Protein AF-A0A0F0LPX8-F1 (afdb_monomer_lite)

InterPro domains:
  IPR010406 Protein of unknown function DUF1003 [PF06210] (63-151)
  IPR010406 Protein of unknown function DUF1003 [PTHR41386] (38-148)

pLDDT: mean 70.06, std 14.74, range [37.66, 92.06]

Secondary structure (DSSP, 8-state):
-----------------HHHHHHHHHHS------PPPSS-HHHHHHTT--HHHHHHHHHHHHHTSHHHHHHHHHHHHHHHHHHHHSSS-SSPSS-HHHHHHHHHHHHHHHHHHHHHHHHHHHHHHHHHHHHHHHHHHHHHHHHHHHHHHHHHHHHHHHHHHHHHHHGGGTSTTT--TTHHHHHHHHHHHHHHHHHHHHHHHHHHHHHHHHHHHHHHHHTTS-------

Structure (mmCIF, N/CA/C/O backbone):
data_AF-A0A0F0LPX8-F1
#
_entry.id   AF-A0A0F0LPX8-F1
#
loop_
_atom_site.group_PDB
_atom_site.id
_atom_site.type_symbol
_atom_site.label_atom_id
_atom_site.label_alt_id
_atom_site.label_comp_id
_atom_site.label_asym_id
_atom_site.label_entity_id
_atom_site.label_seq_id
_atom_site.pdbx_PDB_ins_code
_atom_site.Cartn_x
_atom_site.Cartn_y
_atom_site.Cartn_z
_atom_site.occupancy
_atom_site.B_iso_or_equiv
_atom_site.auth_seq_id
_atom_site.auth_comp_id
_atom_site.auth_asym_id
_atom_site.auth_atom_id
_atom_site.pdbx_PDB_model_num
ATOM 1 N N . MET A 1 1 ? -66.470 -2.053 63.323 1.00 37.69 1 MET A N 1
ATOM 2 C CA . MET A 1 1 ? -66.023 -3.458 63.337 1.00 37.69 1 MET A CA 1
ATOM 3 C C . MET A 1 1 ? -65.683 -3.831 61.903 1.00 37.69 1 MET A C 1
ATOM 5 O O . MET A 1 1 ? -66.600 -3.880 61.105 1.00 37.69 1 MET A O 1
ATOM 9 N N . ALA A 1 2 ? -64.380 -3.988 61.631 1.00 42.25 2 ALA A N 1
ATOM 10 C CA . ALA A 1 2 ? -63.730 -4.553 60.437 1.00 42.25 2 ALA A CA 1
ATOM 11 C C . ALA A 1 2 ? -63.982 -3.897 59.048 1.00 42.25 2 ALA A C 1
ATOM 13 O O . ALA A 1 2 ? -65.032 -3.309 58.821 1.00 42.25 2 ALA A O 1
ATOM 14 N N . PRO A 1 3 ? -62.976 -3.912 58.150 1.00 44.69 3 PRO A N 1
ATOM 15 C CA . PRO A 1 3 ? -62.673 -2.809 57.239 1.00 44.69 3 PRO A CA 1
ATOM 16 C C . PRO A 1 3 ? -63.031 -3.077 55.770 1.00 44.69 3 PRO A C 1
ATOM 18 O O . PRO A 1 3 ? -63.238 -4.210 55.347 1.00 44.69 3 PRO A O 1
ATOM 21 N N . GLY A 1 4 ? -63.083 -1.988 54.997 1.00 43.34 4 GLY A N 1
ATOM 22 C CA . GLY A 1 4 ? -63.436 -1.966 53.582 1.00 43.34 4 GLY A CA 1
ATOM 23 C C . GLY A 1 4 ? -62.576 -2.881 52.714 1.00 43.34 4 GLY A C 1
ATOM 24 O O . GLY A 1 4 ? -61.347 -2.792 52.702 1.00 43.34 4 GLY A O 1
ATOM 25 N N . VAL A 1 5 ? -63.259 -3.722 51.942 1.00 46.06 5 VAL A N 1
ATOM 26 C CA . VAL A 1 5 ? -62.682 -4.489 50.843 1.00 46.06 5 VAL A CA 1
ATOM 27 C C . VAL A 1 5 ? -62.337 -3.494 49.739 1.00 46.06 5 VAL A C 1
ATOM 29 O O . VAL A 1 5 ? -63.195 -3.061 48.976 1.00 46.06 5 VAL A O 1
ATOM 32 N N . ARG A 1 6 ? -61.074 -3.064 49.701 1.00 44.62 6 ARG A N 1
ATOM 33 C CA . ARG A 1 6 ? -60.504 -2.402 48.529 1.00 44.62 6 ARG A CA 1
ATOM 34 C C . ARG A 1 6 ? -60.411 -3.460 47.438 1.00 44.62 6 ARG A C 1
ATOM 36 O O . ARG A 1 6 ? -59.591 -4.369 47.544 1.00 44.62 6 ARG A O 1
ATOM 43 N N . GLU A 1 7 ? -61.254 -3.349 46.420 1.00 47.22 7 GLU A N 1
ATOM 44 C CA . GLU A 1 7 ? -61.033 -4.021 45.145 1.00 47.22 7 GLU A CA 1
ATOM 45 C C . GLU A 1 7 ? -59.622 -3.660 44.664 1.00 47.22 7 GLU A C 1
ATOM 47 O O . GLU A 1 7 ? -59.343 -2.530 44.257 1.00 47.22 7 GLU A O 1
ATOM 52 N N . LEU A 1 8 ? -58.702 -4.621 44.753 1.00 42.31 8 LEU A N 1
ATOM 53 C CA . LEU A 1 8 ? -57.448 -4.601 44.015 1.00 42.31 8 LEU A CA 1
ATOM 54 C C . LEU A 1 8 ? -57.811 -4.784 42.543 1.00 42.31 8 LEU A C 1
ATOM 56 O O . LEU A 1 8 ? -57.754 -5.883 41.995 1.00 42.31 8 LEU A O 1
ATOM 60 N N . SER A 1 9 ? -58.238 -3.684 41.923 1.00 37.66 9 SER A N 1
ATOM 61 C CA . SER A 1 9 ? -58.228 -3.538 40.476 1.00 37.66 9 SER A CA 1
ATOM 62 C C . SER A 1 9 ? -56.787 -3.760 40.024 1.00 37.66 9 SER A C 1
ATOM 64 O O . SER A 1 9 ? -55.924 -2.900 40.176 1.00 37.66 9 SER A O 1
ATOM 66 N N . MET A 1 10 ? -56.485 -4.969 39.555 1.00 40.25 10 MET A N 1
ATOM 67 C CA . MET A 1 10 ? -55.252 -5.194 38.819 1.00 40.25 10 MET A CA 1
ATOM 68 C C . MET A 1 10 ? -55.368 -4.372 37.532 1.00 40.25 10 MET A C 1
ATOM 70 O O . MET A 1 10 ? -56.291 -4.622 36.749 1.00 40.25 10 MET A O 1
ATOM 74 N N . PRO A 1 11 ? -54.491 -3.384 37.291 1.00 44.53 11 PRO A N 1
ATOM 75 C CA . PRO A 1 11 ? -54.452 -2.736 35.997 1.00 44.53 11 PRO A CA 1
ATOM 76 C C . PRO A 1 11 ? -53.978 -3.781 34.990 1.00 44.53 11 PRO A C 1
ATOM 78 O O . PRO A 1 11 ? -52.833 -4.232 35.024 1.00 44.53 11 PRO A O 1
ATOM 81 N N . ARG A 1 12 ? -54.906 -4.208 34.128 1.00 47.72 12 ARG A N 1
ATOM 82 C CA . ARG A 1 12 ? -54.608 -5.029 32.960 1.00 47.72 12 ARG A CA 1
ATOM 83 C C . ARG A 1 12 ? -53.471 -4.389 32.181 1.00 47.72 12 ARG A C 1
ATOM 85 O O . ARG A 1 12 ? -53.542 -3.202 31.869 1.00 47.72 12 ARG A O 1
ATOM 92 N N . GLU A 1 13 ? -52.463 -5.212 31.909 1.00 49.91 13 GLU A N 1
ATOM 93 C CA . GLU A 1 13 ? -51.590 -5.176 30.740 1.00 49.91 13 GLU A CA 1
ATOM 94 C C . GLU A 1 13 ? -51.765 -3.921 29.886 1.00 49.91 13 GLU A C 1
ATOM 96 O O . GLU A 1 13 ? -52.549 -3.888 28.935 1.00 49.91 13 GLU A O 1
ATOM 101 N N . LYS A 1 14 ? -50.998 -2.877 30.197 1.00 48.09 14 LYS A N 1
ATOM 102 C CA . LYS A 1 14 ? -50.719 -1.869 29.186 1.00 48.09 14 LYS A CA 1
ATOM 103 C C . LYS A 1 14 ? -49.696 -2.500 28.247 1.00 48.09 14 LYS A C 1
ATOM 105 O O . LYS A 1 14 ? -48.496 -2.294 28.403 1.00 48.09 14 LYS A O 1
ATOM 110 N N . ALA A 1 15 ? -50.176 -3.338 27.325 1.00 46.84 15 ALA A N 1
ATOM 111 C CA . ALA A 1 15 ? -49.420 -3.653 26.124 1.00 46.84 15 ALA A CA 1
ATOM 112 C C . ALA A 1 15 ? -48.942 -2.308 25.568 1.00 46.84 15 ALA A C 1
ATOM 114 O O . ALA A 1 15 ? -49.755 -1.395 25.395 1.00 46.84 15 ALA A O 1
ATOM 115 N N . MET A 1 16 ? -47.624 -2.158 25.438 1.00 53.12 16 MET A N 1
ATOM 116 C CA . MET A 1 16 ? -46.982 -0.928 24.987 1.00 53.12 16 MET A CA 1
ATOM 117 C C . MET A 1 16 ? -47.730 -0.431 23.746 1.00 53.12 16 MET A C 1
ATOM 119 O O . MET A 1 16 ? -47.826 -1.155 22.753 1.00 53.12 16 MET A O 1
ATOM 123 N N . SER A 1 17 ? -48.362 0.743 23.852 1.00 64.38 17 SER A N 1
ATOM 124 C CA . SER A 1 17 ? -49.219 1.271 22.791 1.00 64.38 17 SER A CA 1
ATOM 125 C C . SER A 1 17 ? -48.401 1.390 21.507 1.00 64.38 17 SER A C 1
ATOM 127 O O . SER A 1 17 ? -47.211 1.685 21.568 1.00 64.38 17 SER A O 1
ATOM 129 N N . ILE A 1 18 ? -49.008 1.214 20.332 1.00 57.00 18 ILE A N 1
ATOM 130 C CA . ILE A 1 18 ? -48.316 1.441 19.047 1.00 57.00 18 ILE A CA 1
ATOM 131 C C . ILE A 1 18 ? -47.732 2.869 18.993 1.00 57.00 18 ILE A C 1
ATOM 133 O O . ILE A 1 18 ? -46.668 3.083 18.419 1.00 57.00 18 ILE A O 1
ATOM 137 N N . GLU A 1 19 ? -48.373 3.821 19.674 1.00 66.00 19 GLU A N 1
ATOM 138 C CA . GLU A 1 19 ? -47.888 5.189 19.893 1.00 66.00 19 GLU A CA 1
ATOM 139 C C . GLU A 1 19 ? -46.612 5.235 20.758 1.00 66.00 19 GLU A C 1
ATOM 141 O O . GLU A 1 19 ? -45.669 5.961 20.445 1.00 66.00 19 GLU A O 1
ATOM 146 N N . ASP A 1 20 ? -46.561 4.423 21.821 1.00 62.69 20 ASP A N 1
ATOM 147 C CA . ASP A 1 20 ? -45.398 4.282 22.705 1.00 62.69 20 ASP A CA 1
ATOM 148 C C . ASP A 1 20 ? -44.246 3.595 21.955 1.00 62.69 20 ASP A C 1
ATOM 150 O O . ASP A 1 20 ? -43.096 4.001 22.084 1.00 62.69 20 ASP A O 1
ATOM 154 N N . LEU A 1 21 ? -44.550 2.608 21.105 1.00 60.84 21 LEU A N 1
ATOM 155 C CA . LEU A 1 21 ? -43.572 1.930 20.256 1.00 60.84 21 LEU A CA 1
ATOM 156 C C . LEU A 1 21 ? -43.015 2.871 19.180 1.00 60.84 21 LEU A C 1
ATOM 158 O O . LEU A 1 21 ? -41.810 2.910 18.964 1.00 60.84 21 LEU A O 1
ATOM 162 N N . ASN A 1 22 ? -43.864 3.675 18.536 1.00 61.53 22 ASN A N 1
ATOM 163 C CA . ASN A 1 22 ? -43.436 4.668 17.548 1.00 61.53 22 ASN A CA 1
ATOM 164 C C . ASN A 1 22 ? -42.590 5.780 18.198 1.00 61.53 22 ASN A C 1
ATOM 166 O O . ASN A 1 22 ? -41.613 6.252 17.613 1.00 61.53 22 ASN A O 1
ATOM 170 N N . THR A 1 23 ? -42.918 6.136 19.443 1.00 70.88 23 THR A N 1
ATOM 171 C CA . THR A 1 23 ? -42.151 7.067 20.285 1.00 70.88 23 THR A CA 1
ATOM 172 C C . THR A 1 23 ? -40.809 6.464 20.713 1.00 70.88 23 THR A C 1
ATOM 174 O O . THR A 1 23 ? -39.784 7.140 20.698 1.00 70.88 23 THR A O 1
ATOM 177 N N . PHE A 1 24 ? -40.777 5.172 21.035 1.00 61.41 24 PHE A N 1
ATOM 178 C CA . PHE A 1 24 ? -39.557 4.451 21.384 1.00 61.41 24 PHE A CA 1
ATOM 179 C C . PHE A 1 24 ? -38.633 4.267 20.172 1.00 61.41 24 PHE A C 1
ATOM 181 O O . PHE A 1 24 ? -37.436 4.518 20.265 1.00 61.41 24 PHE A O 1
ATOM 188 N N . LEU A 1 25 ? -39.184 3.923 19.004 1.00 62.72 25 LEU A N 1
ATOM 189 C CA . LEU A 1 25 ? -38.436 3.795 17.748 1.00 62.72 25 LEU A CA 1
ATOM 190 C C . LEU A 1 25 ? -37.841 5.132 17.283 1.00 62.72 25 LEU A C 1
ATOM 192 O O . LEU A 1 25 ? -36.762 5.147 16.696 1.00 62.72 25 LEU A O 1
ATOM 196 N N . THR A 1 26 ? -38.501 6.257 17.576 1.00 65.00 26 THR A N 1
ATOM 197 C CA . THR A 1 26 ? -37.951 7.601 17.319 1.00 65.00 26 THR A CA 1
ATOM 198 C C . THR A 1 26 ? -36.948 8.064 18.377 1.00 65.00 26 THR A C 1
ATOM 200 O O . THR A 1 26 ? -36.121 8.926 18.077 1.00 65.00 26 THR A O 1
ATOM 203 N N . GLN A 1 27 ? -36.980 7.479 19.578 1.00 60.16 27 GLN A N 1
ATOM 204 C CA . GLN A 1 27 ? -35.998 7.699 20.646 1.00 60.16 27 GLN A CA 1
ATOM 205 C C . GLN A 1 27 ? -34.814 6.734 20.618 1.00 60.16 27 GLN A C 1
ATOM 207 O O . GLN A 1 27 ? -33.869 6.938 21.385 1.00 60.16 27 GLN A O 1
ATOM 212 N N . LEU A 1 28 ? -34.818 5.715 19.749 1.00 61.06 28 LEU A N 1
ATOM 213 C CA . LEU A 1 28 ? -33.634 4.888 19.566 1.00 61.06 28 LEU A CA 1
ATOM 214 C C . LEU A 1 28 ? -32.456 5.813 19.233 1.00 61.06 28 LEU A C 1
ATOM 216 O O . LEU A 1 28 ? -32.576 6.643 18.322 1.00 61.06 28 LEU A O 1
ATOM 220 N N . PRO A 1 29 ? -31.326 5.708 19.958 1.00 57.03 29 PRO A N 1
ATOM 221 C CA . PRO A 1 29 ? -30.124 6.429 19.590 1.00 57.03 29 PRO A CA 1
ATOM 222 C C . PRO A 1 29 ? -29.827 6.027 18.153 1.00 57.03 29 PRO A C 1
ATOM 224 O O . PRO A 1 29 ? -29.568 4.854 17.881 1.00 57.03 29 PRO A O 1
ATOM 227 N N . LYS A 1 30 ? -29.978 6.983 17.224 1.00 57.78 30 LYS A N 1
ATOM 228 C CA . LYS A 1 30 ? -29.665 6.773 15.812 1.00 57.78 30 LYS A CA 1
ATOM 229 C C . LYS A 1 30 ? -28.284 6.155 15.812 1.00 57.78 30 LYS A C 1
ATOM 231 O O . LYS A 1 30 ? -27.354 6.799 16.303 1.00 57.78 30 LYS A O 1
ATOM 236 N N . GLY A 1 31 ? -28.203 4.893 15.375 1.00 54.00 31 GLY A N 1
ATOM 237 C CA . GLY A 1 31 ? -26.951 4.154 15.355 1.00 54.00 31 GLY A CA 1
ATOM 238 C C . GLY A 1 31 ? -25.890 5.087 14.810 1.00 54.00 31 GLY A C 1
ATOM 239 O O . GLY A 1 31 ? -26.164 5.811 13.848 1.00 54.00 31 GLY A O 1
ATOM 240 N N . SER A 1 32 ? -24.759 5.151 15.503 1.00 54.12 32 SER A N 1
ATOM 241 C CA . SER A 1 32 ? -23.592 5.974 15.208 1.00 54.12 32 SER A CA 1
ATOM 242 C C . SER A 1 32 ? -22.997 5.560 13.863 1.00 54.12 32 SER A C 1
ATOM 244 O O . SER A 1 32 ? -21.873 5.078 13.769 1.00 54.12 32 SER A O 1
ATOM 246 N 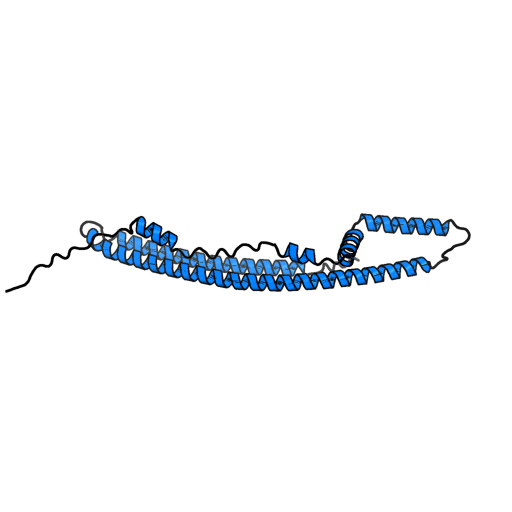N . ALA A 1 33 ? -23.770 5.750 12.796 1.00 55.88 33 ALA A N 1
ATOM 247 C CA . ALA A 1 33 ? -23.344 5.722 11.425 1.00 55.88 33 ALA A CA 1
ATOM 248 C C . ALA A 1 33 ? -22.420 6.922 11.291 1.00 55.88 33 ALA A C 1
ATOM 250 O O . ALA A 1 33 ? -22.836 8.023 10.924 1.00 55.88 33 ALA A O 1
ATOM 251 N N . ARG A 1 34 ? -21.161 6.717 11.695 1.00 60.66 34 ARG A N 1
ATOM 252 C CA . ARG A 1 34 ? -20.058 7.581 11.309 1.00 60.66 34 ARG A CA 1
ATOM 253 C C . ARG A 1 34 ? -20.255 7.818 9.810 1.00 60.66 34 ARG A C 1
ATOM 255 O O . ARG A 1 34 ? -20.367 6.829 9.079 1.00 60.66 34 ARG A O 1
ATOM 262 N N . PRO A 1 35 ? -20.397 9.076 9.359 1.00 58.22 35 PRO A N 1
ATOM 263 C CA . PRO A 1 35 ? -20.496 9.347 7.937 1.00 58.22 35 PRO A CA 1
ATOM 264 C C . PRO A 1 35 ? -19.304 8.666 7.267 1.00 58.22 35 PRO A C 1
ATOM 266 O O . PRO A 1 35 ? -18.167 8.831 7.715 1.00 58.22 35 PRO A O 1
ATOM 269 N N . LEU A 1 36 ? -19.583 7.822 6.271 1.00 59.78 36 LEU A N 1
ATOM 270 C CA . LEU A 1 36 ? -18.531 7.150 5.519 1.00 59.78 36 LEU A CA 1
ATOM 271 C C . LEU A 1 36 ? -17.618 8.249 4.956 1.00 59.78 36 LEU A C 1
ATOM 273 O O . LEU A 1 36 ? -18.142 9.222 4.407 1.00 59.78 36 LEU A O 1
ATOM 277 N N . PRO A 1 37 ? -16.292 8.158 5.148 1.00 59.50 37 PRO A N 1
ATOM 278 C CA . PRO A 1 37 ? -15.380 9.203 4.710 1.00 59.50 37 PRO A CA 1
ATOM 279 C C . PRO A 1 37 ? -15.584 9.470 3.214 1.00 59.50 37 PRO A C 1
ATOM 281 O O . PRO A 1 37 ? -15.529 8.551 2.401 1.00 59.50 37 PRO A O 1
ATOM 284 N N . GLU A 1 38 ? -15.842 10.735 2.870 1.00 60.00 38 GLU A N 1
ATOM 285 C CA . GLU A 1 38 ? -16.186 11.191 1.511 1.00 60.00 38 GLU A CA 1
ATOM 286 C C . GLU A 1 38 ? -15.057 10.930 0.495 1.00 60.00 38 GLU A C 1
ATOM 288 O O . GLU A 1 38 ? -15.299 10.857 -0.704 1.00 60.00 38 GLU A O 1
ATOM 293 N N . SER A 1 39 ? -13.823 10.732 0.976 1.00 59.12 39 SER A N 1
ATOM 294 C CA . SER A 1 39 ? -12.683 10.313 0.162 1.00 59.12 39 SER A CA 1
ATOM 295 C C . SER A 1 39 ? -11.972 9.127 0.807 1.00 59.12 39 SER A C 1
ATOM 297 O O . SER A 1 39 ? -11.573 9.163 1.973 1.00 59.12 39 SER A O 1
ATOM 299 N N . THR A 1 40 ? -11.772 8.061 0.032 1.00 63.81 40 THR A N 1
ATOM 300 C CA . THR A 1 40 ? -10.804 7.020 0.393 1.00 63.81 40 THR A CA 1
ATOM 301 C C . THR A 1 40 ? -9.413 7.643 0.462 1.00 63.81 40 THR A C 1
ATOM 303 O O . THR A 1 40 ? -9.027 8.389 -0.437 1.00 63.81 40 THR A O 1
ATOM 306 N N . TRP A 1 41 ? -8.625 7.295 1.480 1.00 61.12 41 TRP A N 1
ATOM 307 C CA . TRP A 1 41 ? -7.235 7.746 1.665 1.00 61.12 41 TRP A CA 1
ATOM 308 C C . TRP A 1 41 ? -6.369 7.621 0.391 1.00 61.12 41 TRP A C 1
ATOM 310 O O . TRP A 1 41 ? -5.456 8.417 0.164 1.00 61.12 41 TRP A O 1
ATOM 320 N N . HIS A 1 42 ? -6.706 6.675 -0.494 1.00 55.84 42 HIS A N 1
ATOM 321 C CA . HIS A 1 42 ? -6.131 6.510 -1.829 1.00 55.84 42 HIS A CA 1
ATOM 322 C C . HIS A 1 42 ? -6.150 7.782 -2.695 1.00 55.84 42 HIS A C 1
ATOM 324 O O . HIS A 1 42 ? -5.258 7.963 -3.525 1.00 55.84 42 HIS A O 1
ATOM 330 N N . GLU A 1 43 ? -7.145 8.656 -2.538 1.00 58.62 43 GLU A N 1
ATOM 331 C CA . GLU A 1 43 ? -7.252 9.911 -3.289 1.00 58.62 43 GLU A CA 1
ATOM 332 C C . GLU A 1 43 ? -6.339 10.998 -2.715 1.00 58.62 43 GLU A C 1
ATOM 334 O O . GLU A 1 43 ? -5.675 11.711 -3.469 1.00 58.62 43 GLU A O 1
ATOM 339 N N . GLN A 1 44 ? -6.204 11.053 -1.388 1.00 59.44 44 GLN A N 1
ATOM 340 C CA . GLN A 1 44 ? -5.346 12.022 -0.702 1.00 59.44 44 GLN A CA 1
ATOM 341 C C . GLN A 1 44 ? -3.856 11.748 -0.965 1.00 59.44 44 GLN A C 1
ATOM 343 O O . GLN A 1 44 ? -3.083 12.680 -1.193 1.00 59.44 44 GLN A O 1
ATOM 348 N N . VAL A 1 45 ? -3.457 10.472 -1.048 1.00 58.94 45 VAL A N 1
ATOM 349 C CA . VAL A 1 45 ? -2.079 10.067 -1.400 1.00 58.94 45 VAL A CA 1
ATOM 350 C C . VAL A 1 45 ? -1.768 10.314 -2.884 1.00 58.94 45 VAL A C 1
ATOM 352 O O . VAL A 1 45 ? -0.628 10.621 -3.240 1.00 58.94 45 VAL A O 1
ATOM 355 N N . LYS A 1 46 ? -2.769 10.236 -3.774 1.00 56.31 46 LYS A N 1
ATOM 356 C CA . LYS A 1 46 ? -2.598 10.533 -5.210 1.00 56.31 46 LYS A CA 1
ATOM 357 C C . LYS A 1 46 ? -2.460 12.031 -5.509 1.00 56.31 46 LYS A C 1
ATOM 359 O O . LYS A 1 46 ? -1.859 12.386 -6.523 1.00 56.31 46 LYS A O 1
ATOM 364 N N . GLY A 1 47 ? -2.982 12.900 -4.643 1.00 54.66 47 GLY A N 1
ATOM 365 C CA . GLY A 1 47 ? -2.926 14.357 -4.809 1.00 54.66 47 GLY A CA 1
ATOM 366 C C . GLY A 1 47 ? -1.534 14.974 -4.622 1.00 54.66 47 GLY A C 1
ATOM 367 O O . GLY A 1 47 ? -1.288 16.063 -5.130 1.00 54.66 47 GLY A O 1
ATOM 368 N N . GLN A 1 48 ? -0.609 14.276 -3.954 1.00 54.22 48 GLN A N 1
ATOM 369 C CA . GLN A 1 48 ? 0.741 14.779 -3.658 1.00 54.22 48 GLN A CA 1
ATOM 370 C C . GLN A 1 48 ? 1.831 14.285 -4.622 1.00 54.22 48 GLN A C 1
ATOM 372 O O . GLN A 1 48 ? 3.011 14.411 -4.311 1.00 54.22 48 GLN A O 1
ATOM 377 N N . LEU A 1 49 ? 1.489 13.719 -5.788 1.00 54.44 49 LEU A N 1
ATOM 378 C CA . LEU A 1 49 ? 2.529 13.300 -6.732 1.00 54.44 49 LEU A CA 1
ATOM 379 C C . LEU A 1 49 ? 3.184 14.518 -7.387 1.00 54.44 49 LEU A C 1
ATOM 381 O O . LEU A 1 49 ? 2.617 15.153 -8.281 1.00 54.44 49 LEU A O 1
ATOM 385 N N . THR A 1 50 ? 4.427 14.787 -7.004 1.00 63.91 50 THR A N 1
ATOM 386 C CA . THR A 1 50 ? 5.297 15.696 -7.744 1.00 63.91 50 THR A CA 1
ATOM 387 C C . THR A 1 50 ? 5.530 15.153 -9.162 1.00 63.91 50 THR A C 1
ATOM 389 O O . THR A 1 50 ? 5.512 13.942 -9.416 1.00 63.91 50 THR A O 1
ATOM 392 N N . LEU A 1 51 ? 5.760 16.042 -10.136 1.00 57.84 51 LEU A N 1
ATOM 393 C CA . LEU A 1 51 ? 6.019 15.641 -11.529 1.00 57.84 51 LEU A CA 1
ATOM 394 C C . LEU A 1 51 ? 7.221 14.679 -11.645 1.00 57.84 51 LEU A C 1
ATOM 396 O O . LEU A 1 51 ? 7.240 13.820 -12.530 1.00 57.84 51 LEU A O 1
ATOM 400 N N . GLY A 1 52 ? 8.184 14.778 -10.721 1.00 62.38 52 GLY A N 1
ATOM 401 C CA . GLY A 1 52 ? 9.322 13.864 -10.607 1.00 62.38 52 GLY A CA 1
ATOM 402 C C . GLY A 1 52 ? 8.917 12.446 -10.199 1.00 62.38 52 GLY A C 1
ATOM 403 O O . GLY A 1 52 ? 9.332 11.486 -10.844 1.00 62.38 52 GLY A O 1
ATOM 404 N N . GLU A 1 53 ? 8.036 12.296 -9.210 1.00 63.94 53 GLU A N 1
ATOM 405 C CA . GLU A 1 53 ? 7.558 10.987 -8.737 1.00 63.94 53 GLU A CA 1
ATOM 406 C C . GLU A 1 53 ? 6.714 10.264 -9.789 1.00 63.94 53 GLU A C 1
ATOM 408 O O . GLU A 1 53 ? 6.888 9.067 -10.008 1.00 63.94 53 GLU A O 1
ATOM 413 N N . ARG A 1 54 ? 5.875 10.997 -10.535 1.00 68.56 54 ARG A N 1
ATOM 414 C CA . ARG A 1 54 ? 5.147 10.435 -11.691 1.00 68.56 54 ARG A CA 1
ATOM 415 C C . ARG A 1 54 ? 6.083 9.918 -12.782 1.00 68.56 54 ARG A C 1
ATOM 417 O O . ARG A 1 54 ? 5.745 8.966 -13.483 1.00 68.56 54 ARG A O 1
ATOM 424 N N . SER A 1 55 ? 7.227 10.570 -12.962 1.00 64.62 55 SER A N 1
ATOM 425 C CA . SER A 1 55 ? 8.231 10.184 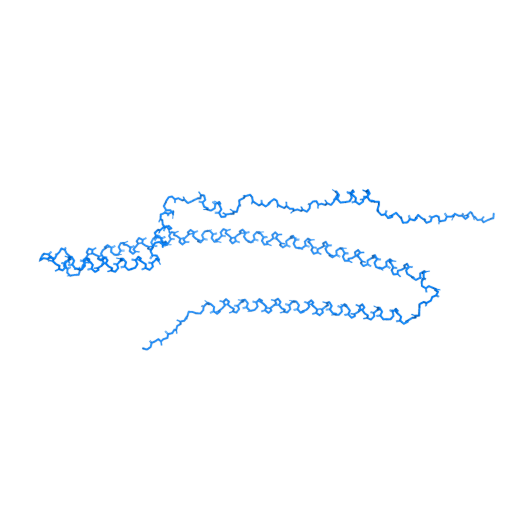-13.957 1.00 64.62 55 SER A CA 1
ATOM 426 C C . SER A 1 55 ? 9.013 8.955 -13.493 1.00 64.62 55 SER A C 1
ATOM 428 O O . SER A 1 55 ? 9.179 8.012 -14.264 1.00 64.62 55 SER A O 1
ATOM 430 N N . ALA A 1 56 ? 9.404 8.927 -12.217 1.00 66.88 56 ALA A N 1
ATOM 431 C CA . ALA A 1 56 ? 10.058 7.792 -11.576 1.00 66.88 56 ALA A CA 1
ATOM 432 C C . ALA A 1 56 ? 9.179 6.531 -11.585 1.00 66.88 56 ALA A C 1
ATOM 434 O O . ALA A 1 56 ? 9.668 5.464 -11.942 1.00 66.88 56 ALA A O 1
ATOM 435 N N . ASP A 1 57 ? 7.878 6.648 -11.291 1.00 66.12 57 ASP A N 1
ATOM 436 C CA . ASP A 1 57 ? 6.947 5.510 -11.319 1.00 66.12 57 ASP A CA 1
ATOM 437 C C . ASP A 1 57 ? 6.777 4.932 -12.737 1.00 66.12 57 ASP A C 1
ATOM 439 O O . ASP A 1 57 ? 6.719 3.714 -12.909 1.00 66.12 57 ASP A O 1
ATOM 443 N N . ARG A 1 58 ? 6.775 5.779 -13.779 1.00 66.94 58 ARG A N 1
ATOM 444 C CA . ARG A 1 58 ? 6.771 5.305 -15.176 1.00 66.94 58 ARG A CA 1
ATOM 445 C C . ARG A 1 58 ? 8.086 4.639 -15.569 1.00 66.94 58 ARG A C 1
ATOM 447 O O . ARG A 1 58 ? 8.049 3.614 -16.243 1.00 66.94 58 ARG A O 1
ATOM 454 N N . LEU A 1 59 ? 9.227 5.196 -15.155 1.00 64.19 59 LEU A N 1
ATOM 455 C CA . LEU A 1 59 ? 10.534 4.575 -15.387 1.00 64.19 59 LEU A CA 1
ATOM 456 C C . LEU A 1 59 ? 10.637 3.217 -14.682 1.00 64.19 59 LEU A C 1
ATOM 458 O O . LEU A 1 59 ? 11.051 2.248 -15.310 1.00 64.19 59 LEU A O 1
ATOM 462 N N . ARG A 1 60 ? 10.203 3.127 -13.419 1.00 66.38 60 ARG A N 1
ATOM 463 C CA . ARG A 1 60 ? 10.179 1.885 -12.633 1.00 66.38 60 ARG A CA 1
ATOM 464 C C . ARG A 1 60 ? 9.326 0.812 -13.307 1.00 66.38 60 ARG A C 1
ATOM 466 O O . ARG A 1 60 ? 9.803 -0.297 -13.525 1.00 66.38 60 ARG A O 1
ATOM 473 N N . ASN A 1 61 ? 8.098 1.153 -13.694 1.00 67.56 61 ASN A N 1
ATOM 474 C CA . ASN A 1 61 ? 7.201 0.199 -14.349 1.00 67.56 61 ASN A CA 1
ATOM 475 C C . ASN A 1 61 ? 7.674 -0.182 -15.763 1.00 67.56 61 ASN A C 1
ATOM 477 O O . ASN A 1 61 ? 7.417 -1.295 -16.211 1.00 67.56 61 ASN A O 1
ATOM 481 N N . GLY A 1 62 ? 8.375 0.715 -16.467 1.00 63.78 62 GLY A N 1
ATOM 482 C CA . GLY A 1 62 ? 8.943 0.436 -17.789 1.00 63.78 62 GLY A CA 1
ATOM 483 C C . GLY A 1 62 ? 10.178 -0.470 -17.750 1.00 63.78 62 GLY A C 1
ATOM 484 O O . GLY A 1 62 ? 10.339 -1.322 -18.620 1.00 63.78 62 GLY A O 1
ATOM 485 N N . MET A 1 63 ? 11.025 -0.326 -16.730 1.00 65.06 63 MET A N 1
ATOM 486 C CA . MET A 1 63 ? 12.288 -1.060 -16.597 1.00 65.06 63 MET A CA 1
ATOM 487 C C . MET A 1 63 ? 12.109 -2.519 -16.143 1.00 65.06 63 MET A C 1
ATOM 489 O O . MET A 1 63 ? 12.960 -3.351 -16.436 1.00 65.06 63 MET A O 1
ATOM 493 N N . GLY A 1 64 ? 10.989 -2.843 -15.484 1.00 66.44 64 GLY A N 1
ATOM 494 C CA . GLY A 1 64 ? 10.630 -4.214 -15.087 1.00 66.44 64 GLY A CA 1
ATOM 495 C C . GLY A 1 64 ? 9.961 -5.055 -16.184 1.00 66.44 64 GLY A C 1
ATOM 496 O O . GLY A 1 64 ? 9.635 -6.216 -15.952 1.00 66.44 64 GLY A O 1
ATOM 497 N N . SER A 1 65 ? 9.721 -4.493 -17.372 1.00 77.88 65 SER A N 1
ATOM 498 C CA . SER A 1 65 ? 9.085 -5.219 -18.475 1.00 77.88 65 SER A CA 1
ATOM 499 C C . SER A 1 65 ? 10.093 -6.081 -19.237 1.00 77.88 65 SER A C 1
ATOM 501 O O . SER A 1 65 ? 11.144 -5.601 -19.662 1.00 77.88 65 SER A O 1
ATOM 503 N N . TRP A 1 66 ? 9.736 -7.337 -19.511 1.00 75.00 66 TRP A N 1
ATOM 504 C CA . TRP A 1 66 ? 10.533 -8.260 -20.333 1.00 75.00 66 TRP A CA 1
ATOM 505 C C . TRP A 1 66 ? 10.866 -7.704 -21.730 1.00 75.00 66 TRP A C 1
ATOM 507 O O . TRP A 1 66 ? 11.921 -8.006 -22.289 1.00 75.00 66 TRP A O 1
ATOM 517 N N . ALA A 1 67 ? 10.016 -6.830 -22.279 1.00 78.56 67 ALA A N 1
ATOM 518 C CA . ALA A 1 67 ? 10.269 -6.166 -23.558 1.00 78.56 67 ALA A CA 1
ATOM 519 C C . ALA A 1 67 ? 11.426 -5.146 -23.493 1.00 78.56 67 ALA A C 1
ATOM 521 O O . ALA A 1 67 ? 12.144 -4.966 -24.477 1.00 78.56 67 ALA A O 1
ATOM 522 N N . PHE A 1 68 ? 11.644 -4.503 -22.339 1.00 77.75 68 PHE A N 1
ATOM 523 C CA . PHE A 1 68 ? 12.748 -3.558 -22.141 1.00 77.75 68 PHE A CA 1
ATOM 524 C C . PHE A 1 68 ? 14.099 -4.280 -22.120 1.00 77.75 68 PHE A C 1
ATOM 526 O O . PHE A 1 68 ? 15.043 -3.835 -22.771 1.00 77.75 68 PHE A O 1
ATOM 533 N N . VAL A 1 69 ? 14.161 -5.437 -21.452 1.00 81.00 69 VAL A N 1
ATOM 534 C CA . VAL A 1 69 ? 15.352 -6.301 -21.429 1.00 81.00 69 VAL A CA 1
ATOM 535 C C . VAL A 1 69 ? 15.739 -6.722 -22.851 1.00 81.00 69 VAL A C 1
ATOM 537 O O . VAL A 1 69 ? 16.894 -6.575 -23.245 1.00 81.00 69 VAL A O 1
ATOM 540 N N . GLY A 1 70 ? 14.767 -7.154 -23.664 1.00 82.88 70 GLY A N 1
ATOM 541 C CA . GLY A 1 70 ? 15.005 -7.505 -25.068 1.00 82.88 70 GLY A CA 1
ATOM 542 C C . GLY A 1 70 ? 15.507 -6.329 -25.916 1.00 82.88 70 GLY A C 1
ATOM 543 O O . GLY A 1 70 ? 16.460 -6.481 -26.681 1.00 82.88 70 GLY A O 1
ATOM 544 N N . GLY A 1 71 ? 14.923 -5.138 -25.746 1.00 86.56 71 GLY A N 1
ATOM 545 C CA . GLY A 1 71 ? 15.379 -3.922 -26.427 1.00 86.56 71 GLY A CA 1
ATOM 546 C C . GLY A 1 71 ? 16.799 -3.509 -26.034 1.00 86.56 71 GLY A C 1
ATOM 547 O O . GLY A 1 71 ? 17.580 -3.090 -26.886 1.00 86.56 71 GLY A O 1
ATOM 548 N N . PHE A 1 72 ? 17.161 -3.682 -24.763 1.00 82.50 72 PHE A N 1
ATOM 549 C CA . PHE A 1 72 ? 18.499 -3.388 -24.260 1.00 82.50 72 PHE A CA 1
ATOM 550 C C . PHE A 1 72 ? 19.556 -4.339 -24.839 1.00 82.50 72 PHE A C 1
ATOM 552 O O . PHE A 1 72 ? 20.600 -3.888 -25.309 1.00 82.50 72 PHE A O 1
ATOM 559 N N . VAL A 1 73 ? 19.263 -5.643 -24.888 1.00 85.19 73 VAL A N 1
ATOM 560 C CA . VAL A 1 73 ? 20.141 -6.644 -25.521 1.00 85.19 73 VAL A CA 1
ATOM 561 C C . VAL A 1 73 ? 20.296 -6.369 -27.019 1.00 85.19 73 VAL A C 1
ATOM 563 O O . VAL A 1 73 ? 21.408 -6.426 -27.545 1.00 85.19 73 VAL A O 1
ATOM 566 N N . LEU A 1 74 ? 19.211 -5.995 -27.705 1.00 88.12 74 LEU A N 1
ATOM 567 C CA . LEU A 1 74 ? 19.260 -5.609 -29.116 1.00 88.12 74 LEU A CA 1
ATOM 568 C C . LEU A 1 74 ? 20.118 -4.356 -29.330 1.00 88.12 74 LEU A C 1
ATOM 570 O O . LEU A 1 74 ? 20.940 -4.328 -30.241 1.00 88.12 74 LEU A O 1
ATOM 574 N N . PHE A 1 75 ? 19.961 -3.335 -28.486 1.00 85.88 75 PHE A N 1
ATOM 575 C CA . PHE A 1 75 ? 20.774 -2.122 -28.542 1.00 85.88 75 PHE A CA 1
ATOM 576 C C . PHE A 1 75 ? 22.264 -2.432 -28.350 1.00 85.88 75 PHE A C 1
ATOM 578 O O . PHE A 1 75 ? 23.085 -1.936 -29.120 1.00 85.88 75 PHE A O 1
ATOM 585 N N . MET A 1 76 ? 22.615 -3.303 -27.398 1.00 83.31 76 MET A N 1
ATOM 586 C CA . MET A 1 76 ? 23.995 -3.769 -27.202 1.00 83.31 76 MET A CA 1
ATOM 587 C C . MET A 1 76 ? 24.534 -4.494 -28.442 1.00 83.31 76 MET A C 1
ATOM 589 O O . MET A 1 76 ? 25.650 -4.213 -28.879 1.00 83.31 76 MET A O 1
ATOM 593 N N . ALA A 1 77 ? 23.737 -5.376 -29.053 1.00 84.00 77 ALA A N 1
ATOM 594 C CA . ALA A 1 77 ? 24.119 -6.076 -30.278 1.00 84.00 77 ALA A CA 1
ATOM 595 C C . ALA A 1 77 ? 24.327 -5.105 -31.455 1.00 84.00 77 ALA A C 1
ATOM 597 O O . ALA A 1 77 ? 25.333 -5.189 -32.157 1.00 84.00 77 ALA A O 1
ATOM 598 N N . VAL A 1 78 ? 23.421 -4.140 -31.641 1.00 85.56 78 VAL A N 1
ATOM 599 C CA . VAL A 1 78 ? 23.524 -3.103 -32.681 1.00 85.56 78 VAL A CA 1
ATOM 600 C C . VAL A 1 78 ? 24.749 -2.217 -32.456 1.00 85.56 78 VAL A C 1
ATOM 602 O O . VAL A 1 78 ? 25.475 -1.929 -33.406 1.00 85.56 78 VAL A O 1
ATOM 605 N N . TRP A 1 79 ? 25.016 -1.818 -31.211 1.00 80.88 79 TRP A N 1
ATOM 606 C CA . TRP A 1 79 ? 26.185 -1.016 -30.851 1.00 80.88 79 TRP A CA 1
ATOM 607 C C . TRP A 1 79 ? 27.494 -1.757 -31.137 1.00 80.88 79 TRP A C 1
ATOM 609 O O . TRP A 1 79 ? 28.411 -1.193 -31.737 1.00 80.88 79 TRP A O 1
ATOM 619 N N . TRP A 1 80 ? 27.559 -3.041 -30.777 1.00 79.88 80 TRP A N 1
ATOM 620 C CA . TRP A 1 80 ? 28.701 -3.899 -31.077 1.00 79.88 80 TRP A CA 1
ATOM 621 C C . TRP A 1 80 ? 28.942 -4.027 -32.589 1.00 79.88 80 TRP A C 1
ATOM 623 O O . TRP A 1 80 ? 30.069 -3.829 -33.045 1.00 79.88 80 TRP A O 1
ATOM 633 N N . ILE A 1 81 ? 27.887 -4.260 -33.380 1.00 80.75 81 ILE A N 1
ATOM 634 C CA . ILE A 1 81 ? 27.965 -4.361 -34.849 1.00 80.75 81 ILE A CA 1
ATOM 635 C C . ILE A 1 81 ? 28.417 -3.033 -35.474 1.00 80.75 81 ILE A C 1
ATOM 637 O O . ILE A 1 81 ? 29.322 -3.017 -36.310 1.00 80.75 81 ILE A O 1
ATOM 641 N N . LEU A 1 82 ? 27.832 -1.905 -35.053 1.00 79.94 82 LEU A N 1
ATOM 642 C CA . LEU A 1 82 ? 28.206 -0.570 -35.530 1.00 79.94 82 LEU A CA 1
ATOM 643 C C . LEU A 1 82 ? 29.683 -0.275 -35.262 1.00 79.94 82 LEU A C 1
ATOM 645 O O . LEU A 1 82 ? 30.382 0.188 -36.164 1.00 79.94 82 LEU A O 1
ATOM 649 N N . ASN A 1 83 ? 30.170 -0.581 -34.059 1.00 76.69 83 ASN A N 1
ATOM 650 C CA . ASN A 1 83 ? 31.558 -0.333 -33.686 1.00 76.69 83 ASN A CA 1
ATOM 651 C C . ASN A 1 83 ? 32.533 -1.297 -34.391 1.00 76.69 83 ASN A C 1
ATOM 653 O O . ASN A 1 83 ? 33.609 -0.876 -34.801 1.00 76.69 83 ASN A O 1
ATOM 657 N N . SER A 1 84 ? 32.138 -2.556 -34.616 1.00 72.19 84 SER A N 1
ATOM 658 C CA . SER A 1 84 ? 32.941 -3.540 -35.360 1.00 72.19 84 SER A CA 1
ATOM 659 C C . SER A 1 84 ? 33.004 -3.268 -36.868 1.00 72.19 84 SER A C 1
ATOM 661 O O . SER A 1 84 ? 33.945 -3.707 -37.523 1.00 72.19 84 SER A O 1
ATOM 663 N N . SER A 1 85 ? 32.006 -2.584 -37.437 1.00 68.12 85 SER A N 1
ATOM 664 C CA . SER A 1 85 ? 31.928 -2.298 -38.879 1.00 68.12 85 SER A CA 1
ATOM 665 C C . SER A 1 85 ? 32.760 -1.091 -39.333 1.00 68.12 85 SER A C 1
ATOM 667 O O . SER A 1 85 ? 32.973 -0.910 -40.532 1.00 68.12 85 SER A O 1
ATOM 669 N N . ARG A 1 86 ? 33.242 -0.253 -38.405 1.00 71.31 86 ARG A N 1
ATOM 670 C CA . ARG A 1 86 ? 34.062 0.922 -38.729 1.00 71.31 86 ARG A CA 1
ATOM 671 C C . ARG A 1 86 ? 35.550 0.596 -38.632 1.00 71.31 86 ARG A C 1
ATOM 673 O O . ARG A 1 86 ? 36.028 0.129 -37.608 1.00 71.31 86 ARG A O 1
ATOM 680 N N . THR A 1 87 ? 36.303 0.921 -39.684 1.00 60.34 87 THR A N 1
ATOM 681 C CA . THR A 1 87 ? 37.763 0.707 -39.771 1.00 60.34 87 THR A CA 1
ATOM 682 C C . THR A 1 87 ? 38.556 1.522 -38.738 1.00 60.34 87 THR A C 1
ATOM 684 O O . THR A 1 87 ? 39.648 1.127 -38.341 1.00 60.34 87 THR A O 1
ATOM 687 N N . THR A 1 88 ? 37.996 2.635 -38.260 1.00 62.25 88 THR A N 1
ATOM 688 C CA . THR A 1 88 ? 38.474 3.367 -37.081 1.00 62.25 88 THR A CA 1
ATOM 689 C C . THR A 1 88 ? 37.535 3.050 -35.925 1.00 62.25 88 THR A C 1
ATOM 691 O O . THR A 1 88 ? 36.410 3.553 -35.893 1.00 62.25 88 THR A O 1
ATOM 694 N N . ALA A 1 89 ? 37.984 2.201 -34.997 1.00 61.72 89 ALA A N 1
ATOM 695 C CA . ALA A 1 89 ? 37.239 1.891 -33.782 1.00 61.72 89 ALA A CA 1
ATOM 696 C C . ALA A 1 89 ? 37.066 3.179 -32.965 1.00 61.72 89 ALA A C 1
ATOM 698 O O . ALA A 1 89 ? 38.042 3.748 -32.476 1.00 61.72 89 ALA A O 1
ATOM 699 N N . TRP A 1 90 ? 35.827 3.664 -32.865 1.00 63.44 90 TRP A N 1
ATOM 700 C CA . TRP A 1 90 ? 35.512 4.881 -32.112 1.00 63.44 90 TRP A CA 1
ATOM 701 C C . TRP A 1 90 ? 35.563 4.624 -30.598 1.00 63.44 90 TRP A C 1
ATOM 703 O O . TRP A 1 90 ? 35.841 5.541 -29.831 1.00 63.44 90 TRP A O 1
ATOM 713 N N . ASP A 1 91 ? 35.373 3.361 -30.198 1.00 70.94 91 ASP A N 1
ATOM 714 C CA . ASP A 1 91 ? 35.563 2.851 -28.837 1.00 70.94 91 ASP A CA 1
ATOM 715 C C . ASP A 1 91 ? 36.352 1.519 -28.894 1.00 70.94 91 ASP A C 1
ATOM 717 O O . ASP A 1 91 ? 35.749 0.451 -29.056 1.00 70.94 91 ASP A O 1
ATOM 721 N N . PRO A 1 92 ? 37.701 1.555 -28.902 1.00 66.81 92 PRO A N 1
ATOM 722 C CA . PRO A 1 92 ? 38.549 0.362 -28.881 1.00 66.81 92 PRO A CA 1
ATOM 723 C C . PRO A 1 92 ? 38.361 -0.454 -27.596 1.00 66.81 92 PRO A C 1
ATOM 725 O O . PRO A 1 92 ? 38.030 0.083 -26.544 1.00 66.81 92 PRO A O 1
ATOM 728 N N . TYR A 1 93 ? 38.617 -1.760 -27.660 1.00 55.03 93 TYR A N 1
ATOM 729 C CA . TYR A 1 93 ? 38.563 -2.638 -26.488 1.00 55.03 93 TYR A CA 1
ATOM 730 C C . TYR A 1 93 ? 39.510 -2.128 -25.380 1.00 55.03 93 TYR A C 1
ATOM 732 O O . TYR A 1 93 ? 40.694 -1.947 -25.680 1.00 55.03 93 TYR A O 1
ATOM 740 N N . PRO A 1 94 ? 39.078 -1.923 -24.117 1.00 60.62 94 PRO A N 1
ATOM 741 C CA . PRO A 1 94 ? 37.762 -2.150 -23.502 1.00 60.62 94 PRO A CA 1
ATOM 742 C C . PRO A 1 94 ? 36.827 -0.931 -23.642 1.00 60.62 94 PRO A C 1
ATOM 744 O O . PRO A 1 94 ? 37.222 0.171 -23.283 1.00 60.62 94 PRO A O 1
ATOM 747 N N . PHE A 1 95 ? 35.587 -1.139 -24.105 1.00 75.31 95 PHE A N 1
ATOM 748 C CA . PHE A 1 95 ? 34.598 -0.091 -24.426 1.00 75.31 95 PHE A CA 1
ATOM 749 C C . PHE A 1 95 ? 34.359 0.920 -23.280 1.00 75.31 95 PHE A C 1
ATOM 751 O O . PHE A 1 95 ? 33.471 0.729 -22.442 1.00 75.31 95 PHE A O 1
ATOM 758 N N . ILE A 1 96 ? 35.157 1.989 -23.203 1.00 80.38 96 ILE A N 1
ATOM 759 C CA . ILE A 1 96 ? 35.243 2.855 -22.017 1.00 80.38 96 ILE A CA 1
ATOM 760 C C . ILE A 1 96 ? 33.994 3.730 -21.902 1.00 80.38 96 ILE A C 1
ATOM 762 O O . ILE A 1 96 ? 33.487 3.962 -20.805 1.00 80.38 96 ILE A O 1
ATOM 766 N N . LEU A 1 97 ? 33.468 4.177 -23.046 1.00 80.75 97 LEU A N 1
ATOM 767 C CA . LEU A 1 97 ? 32.299 5.048 -23.115 1.00 80.75 97 LEU A CA 1
ATOM 768 C C . LEU A 1 97 ? 31.028 4.267 -22.801 1.00 80.75 97 LEU A C 1
ATOM 770 O O . LEU A 1 97 ? 30.187 4.745 -22.038 1.00 80.75 97 LEU A O 1
ATOM 774 N N . LEU A 1 98 ? 30.919 3.046 -23.336 1.00 82.50 98 LEU A N 1
ATOM 775 C CA . LEU A 1 98 ? 29.816 2.148 -23.011 1.00 82.50 98 LEU A CA 1
ATOM 776 C C . LEU A 1 98 ? 29.802 1.854 -21.510 1.00 82.50 98 LEU A C 1
ATOM 778 O O . LEU A 1 98 ? 28.776 2.013 -20.856 1.00 82.50 98 LEU A O 1
ATOM 782 N N . ASN A 1 99 ? 30.950 1.476 -20.949 1.00 85.19 99 ASN A N 1
ATOM 783 C CA . ASN A 1 99 ? 31.029 1.081 -19.549 1.00 85.19 99 ASN A CA 1
ATOM 784 C C . ASN A 1 99 ? 30.765 2.262 -18.596 1.00 85.19 99 ASN A C 1
ATOM 786 O O . ASN A 1 99 ? 30.099 2.106 -17.569 1.00 85.19 99 ASN A O 1
ATOM 790 N N . LEU A 1 100 ? 31.215 3.467 -18.964 1.00 85.06 100 LEU A N 1
ATOM 791 C CA . LEU A 1 100 ? 30.912 4.697 -18.232 1.00 85.06 100 LEU A CA 1
ATOM 792 C C . LEU A 1 100 ? 29.409 5.005 -18.250 1.00 85.06 100 LEU A C 1
ATOM 794 O O . LEU A 1 100 ? 28.825 5.304 -17.208 1.00 85.06 100 LEU A O 1
ATOM 798 N N . PHE A 1 101 ? 28.771 4.892 -19.416 1.00 85.06 101 PHE A N 1
ATOM 799 C CA . PHE A 1 101 ? 27.337 5.126 -19.559 1.00 85.06 101 PHE A CA 1
ATOM 800 C C . PHE A 1 101 ? 26.512 4.100 -18.773 1.00 85.06 101 PHE A C 1
ATOM 802 O O . PHE A 1 101 ? 25.584 4.477 -18.061 1.00 85.06 101 PHE A O 1
ATOM 809 N N . LEU A 1 102 ? 26.887 2.818 -18.831 1.00 85.88 102 LEU A N 1
ATOM 810 C CA . LEU A 1 102 ? 26.252 1.749 -18.057 1.00 85.88 102 LEU A CA 1
ATOM 811 C C . LEU A 1 102 ? 26.376 1.975 -16.549 1.00 85.88 102 LEU A C 1
ATOM 813 O O . LEU A 1 102 ? 25.390 1.840 -15.826 1.00 85.88 102 LEU A O 1
ATOM 817 N N . SER A 1 103 ? 27.557 2.380 -16.080 1.00 90.12 103 SER A N 1
ATOM 818 C CA . SER A 1 103 ? 27.788 2.684 -14.664 1.00 90.12 103 SER A CA 1
ATOM 819 C C . SER A 1 103 ? 26.941 3.870 -14.196 1.00 90.12 103 SER A C 1
ATOM 821 O O . SER A 1 103 ? 26.343 3.827 -13.121 1.00 90.12 103 SER A O 1
ATOM 823 N N . MET A 1 104 ? 26.827 4.915 -15.023 1.00 88.62 104 MET A N 1
ATOM 824 C CA . MET A 1 104 ? 25.957 6.056 -14.736 1.00 88.62 104 MET A CA 1
ATOM 825 C C . MET A 1 104 ? 24.477 5.652 -14.717 1.00 88.62 104 MET A C 1
ATOM 827 O O . MET A 1 104 ? 23.748 6.067 -13.814 1.00 88.62 104 MET A O 1
ATOM 831 N N . LEU A 1 105 ? 24.033 4.821 -15.668 1.00 86.88 105 LEU A N 1
ATOM 832 C CA . LEU A 1 105 ? 22.670 4.286 -15.690 1.00 86.88 105 LEU A CA 1
ATOM 833 C C . LEU A 1 105 ? 22.367 3.483 -14.425 1.00 86.88 105 LEU A C 1
ATOM 835 O O . LEU A 1 105 ? 21.325 3.704 -13.817 1.00 86.88 105 LEU A O 1
ATOM 839 N N . ALA A 1 106 ? 23.275 2.599 -14.007 1.00 87.81 106 ALA A N 1
ATOM 840 C CA . ALA A 1 106 ? 23.114 1.794 -12.800 1.00 87.81 106 ALA A CA 1
ATOM 841 C C . ALA A 1 106 ? 23.037 2.667 -11.534 1.00 87.81 106 ALA A C 1
ATOM 843 O O . ALA A 1 106 ? 22.172 2.456 -10.683 1.00 87.81 106 ALA A O 1
ATOM 844 N N . GLY A 1 107 ? 23.881 3.700 -11.429 1.00 90.75 107 GLY A N 1
ATOM 845 C CA . GLY A 1 107 ? 23.823 4.661 -10.324 1.00 90.75 107 GLY A CA 1
ATOM 846 C C . GLY A 1 107 ? 22.503 5.439 -10.283 1.00 90.75 107 GLY A C 1
ATOM 847 O O . GLY A 1 107 ? 21.886 5.570 -9.224 1.00 90.75 107 GLY A O 1
ATOM 848 N N . LEU A 1 108 ? 22.026 5.902 -11.442 1.00 86.25 108 LEU A N 1
ATOM 849 C CA . LEU A 1 108 ? 20.735 6.580 -11.560 1.00 86.25 108 LEU A CA 1
ATOM 850 C C . LEU A 1 108 ? 19.567 5.645 -11.210 1.00 86.25 108 LEU A C 1
ATOM 852 O O . LEU A 1 108 ? 18.642 6.060 -10.512 1.00 86.25 108 LEU A O 1
ATOM 856 N N . GLN A 1 109 ? 19.619 4.385 -11.648 1.00 84.06 109 GLN A N 1
ATOM 857 C CA . GLN A 1 109 ? 18.637 3.361 -11.287 1.00 84.06 109 GLN A CA 1
ATOM 858 C C . GLN A 1 109 ? 18.582 3.147 -9.772 1.00 84.06 109 GLN A C 1
ATOM 860 O O . GLN A 1 109 ? 17.494 3.181 -9.199 1.00 84.06 109 GLN A O 1
ATOM 865 N N . GLY A 1 110 ? 19.737 3.000 -9.114 1.00 86.88 110 GLY A N 1
ATOM 866 C CA . GLY A 1 110 ? 19.817 2.851 -7.659 1.00 86.88 110 GLY A CA 1
ATOM 867 C C . GLY A 1 110 ? 19.236 4.050 -6.903 1.00 86.88 110 GLY A C 1
ATOM 868 O O . GLY A 1 110 ? 18.481 3.873 -5.949 1.00 86.88 110 GLY A O 1
ATOM 869 N N . ALA A 1 111 ? 19.509 5.274 -7.362 1.00 87.06 111 ALA A N 1
ATOM 870 C CA . ALA A 1 111 ? 18.956 6.488 -6.762 1.00 87.06 111 ALA A CA 1
ATOM 871 C C . ALA A 1 111 ? 17.426 6.576 -6.911 1.00 87.06 111 ALA A C 1
ATOM 873 O O . ALA A 1 111 ? 16.728 6.892 -5.947 1.00 87.06 111 ALA A O 1
ATOM 874 N N . ILE A 1 112 ? 16.893 6.264 -8.098 1.00 82.38 112 ILE A N 1
ATOM 875 C CA . ILE A 1 112 ? 15.443 6.233 -8.346 1.00 82.38 112 ILE A CA 1
ATOM 876 C C . ILE A 1 112 ? 14.775 5.159 -7.482 1.00 82.38 112 ILE A C 1
ATOM 878 O O . ILE A 1 112 ? 13.729 5.424 -6.887 1.00 82.38 112 ILE A O 1
ATOM 882 N N . LEU A 1 113 ? 15.386 3.975 -7.374 1.00 85.38 113 LEU A N 1
ATOM 883 C CA . LEU A 1 113 ? 14.894 2.897 -6.520 1.00 85.38 113 LEU A CA 1
ATOM 884 C C . LEU A 1 113 ? 14.846 3.331 -5.051 1.00 85.38 113 LEU A C 1
ATOM 886 O O . LEU A 1 113 ? 13.833 3.111 -4.394 1.00 85.38 113 LEU A O 1
ATOM 890 N N . LEU A 1 114 ? 15.891 4.004 -4.557 1.00 86.88 114 LEU A N 1
ATOM 891 C CA . LEU A 1 114 ? 15.957 4.491 -3.178 1.00 86.88 114 LEU A CA 1
ATOM 892 C C . LEU A 1 114 ? 14.890 5.555 -2.883 1.00 86.88 114 LEU A C 1
ATOM 894 O O . LEU A 1 114 ? 14.267 5.535 -1.822 1.00 86.88 114 LEU A O 1
ATOM 898 N N . ILE A 1 115 ? 14.641 6.466 -3.827 1.00 83.69 115 ILE A N 1
ATOM 899 C CA . ILE A 1 115 ? 13.571 7.466 -3.708 1.00 83.69 115 ILE A CA 1
ATOM 900 C C . ILE A 1 115 ? 12.198 6.781 -3.686 1.00 83.69 115 ILE A C 1
ATOM 902 O O . ILE A 1 115 ? 11.360 7.106 -2.842 1.00 83.69 115 ILE A O 1
ATOM 906 N N . ALA A 1 116 ? 11.972 5.813 -4.579 1.00 79.50 116 ALA A N 1
ATOM 907 C CA . ALA A 1 116 ? 10.722 5.064 -4.641 1.00 79.50 116 ALA A CA 1
ATOM 908 C C . ALA A 1 116 ? 10.483 4.234 -3.367 1.00 79.50 116 ALA A C 1
ATOM 910 O O . ALA A 1 116 ? 9.361 4.215 -2.863 1.00 79.50 116 ALA A O 1
ATOM 911 N N . ALA A 1 117 ? 11.531 3.604 -2.828 1.00 82.19 117 ALA A N 1
ATOM 912 C CA . ALA A 1 117 ? 11.483 2.838 -1.585 1.00 82.19 117 ALA A CA 1
ATOM 913 C C . ALA A 1 117 ? 11.144 3.735 -0.388 1.00 82.19 117 ALA A C 1
ATOM 915 O O . ALA A 1 117 ? 10.142 3.501 0.278 1.00 82.19 117 ALA A O 1
ATOM 916 N N . LYS A 1 118 ? 11.877 4.844 -0.196 1.00 83.38 118 LYS A N 1
ATOM 917 C CA . LYS A 1 118 ? 11.618 5.800 0.897 1.00 83.38 118 LYS A CA 1
ATOM 918 C C . LYS A 1 118 ? 10.168 6.299 0.903 1.00 83.38 118 LYS A C 1
ATOM 920 O O . LYS A 1 118 ? 9.568 6.472 1.962 1.00 83.38 118 LYS A O 1
ATOM 925 N N . ARG A 1 119 ? 9.603 6.556 -0.279 1.00 83.75 119 ARG A N 1
ATOM 926 C CA . ARG A 1 119 ? 8.201 6.964 -0.419 1.00 83.75 119 ARG A CA 1
ATOM 927 C C . ARG A 1 119 ? 7.245 5.834 -0.041 1.00 83.75 119 ARG A C 1
ATOM 929 O O . ARG A 1 119 ? 6.276 6.083 0.673 1.00 83.75 119 ARG A O 1
ATOM 936 N N . GLN A 1 120 ? 7.497 4.621 -0.522 1.00 80.50 120 GLN A N 1
ATOM 937 C CA . GLN A 1 120 ? 6.655 3.468 -0.221 1.00 80.50 120 GLN A CA 1
ATOM 938 C C . GLN A 1 120 ? 6.651 3.151 1.279 1.00 80.50 120 GLN A C 1
ATOM 940 O O . GLN A 1 120 ? 5.586 2.874 1.828 1.00 80.50 120 GLN A O 1
ATOM 945 N N . ASP A 1 121 ? 7.793 3.284 1.952 1.00 83.06 121 ASP A N 1
ATOM 946 C CA . ASP A 1 121 ? 7.910 3.105 3.402 1.00 83.06 121 ASP A CA 1
ATOM 947 C C . ASP A 1 121 ? 7.100 4.157 4.166 1.00 83.06 121 ASP A C 1
ATOM 949 O O . ASP A 1 121 ? 6.360 3.821 5.087 1.00 83.06 121 ASP A O 1
ATOM 953 N N . ALA A 1 122 ? 7.167 5.427 3.749 1.00 82.69 122 ALA A N 1
ATOM 954 C CA . ALA A 1 122 ? 6.389 6.500 4.367 1.00 82.69 122 ALA A CA 1
ATOM 955 C C . ALA A 1 122 ? 4.871 6.277 4.227 1.00 82.69 122 ALA A C 1
ATOM 957 O O . ALA A 1 122 ? 4.126 6.480 5.184 1.00 82.69 122 ALA A O 1
ATOM 958 N N . ILE A 1 123 ? 4.415 5.828 3.051 1.00 82.88 123 ILE A N 1
ATOM 959 C CA . ILE A 1 123 ? 3.006 5.473 2.819 1.00 82.88 123 ILE A CA 1
ATOM 960 C C . ILE A 1 123 ? 2.609 4.276 3.689 1.00 82.88 123 ILE A C 1
ATOM 962 O O . ILE A 1 123 ? 1.560 4.310 4.326 1.00 82.88 123 ILE A O 1
ATOM 966 N N . SER A 1 124 ? 3.448 3.241 3.738 1.00 81.88 124 SER A N 1
ATOM 967 C CA . SER A 1 124 ? 3.180 2.023 4.512 1.00 81.88 124 SER A CA 1
ATOM 968 C C . SER A 1 124 ? 3.112 2.312 6.014 1.00 81.88 124 SER A C 1
ATOM 970 O O . SER A 1 124 ? 2.227 1.805 6.695 1.00 81.88 124 SER A O 1
ATOM 972 N N . ALA A 1 125 ? 3.979 3.191 6.526 1.00 84.81 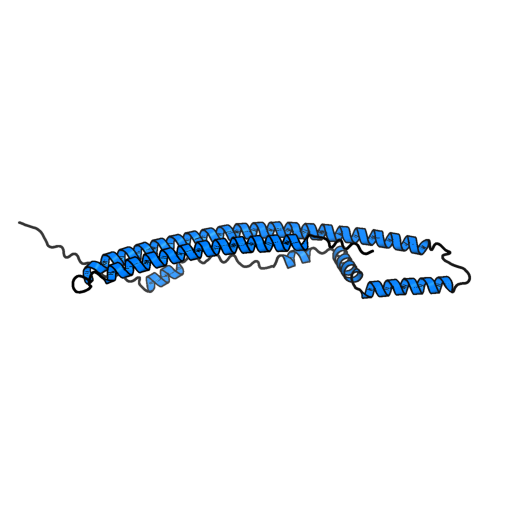125 ALA A N 1
ATOM 973 C CA . ALA A 1 125 ? 3.947 3.636 7.917 1.00 84.81 125 ALA A CA 1
ATOM 974 C C . ALA A 1 125 ? 2.676 4.440 8.246 1.00 84.81 125 ALA A C 1
ATOM 976 O O . ALA A 1 125 ? 2.052 4.212 9.281 1.00 84.81 125 ALA A O 1
ATOM 977 N N . ALA A 1 126 ? 2.263 5.353 7.359 1.00 81.50 126 ALA A N 1
ATOM 978 C CA . ALA A 1 126 ? 1.023 6.108 7.534 1.00 81.50 126 ALA A CA 1
ATOM 979 C C . ALA A 1 126 ? -0.217 5.196 7.505 1.00 81.50 126 ALA A C 1
ATOM 981 O O . ALA A 1 126 ? -1.136 5.382 8.301 1.00 81.50 126 ALA A O 1
ATOM 982 N N . LEU A 1 127 ? -0.221 4.190 6.624 1.00 82.12 127 LEU A N 1
ATOM 983 C CA . LEU A 1 127 ? -1.281 3.186 6.549 1.00 82.12 127 LEU A CA 1
ATOM 984 C C . LEU A 1 127 ? -1.354 2.360 7.837 1.00 82.12 127 LEU A C 1
ATOM 986 O O . LEU A 1 127 ? -2.428 2.235 8.413 1.00 82.12 127 LEU A O 1
AT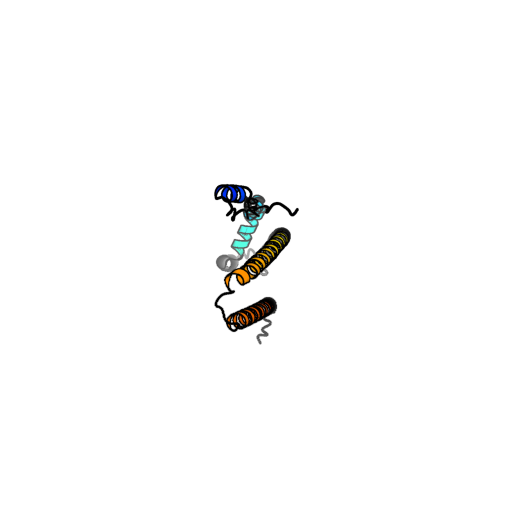OM 990 N N . ALA A 1 128 ? -0.211 1.884 8.338 1.00 83.56 128 ALA A N 1
ATOM 991 C CA . ALA A 1 128 ? -0.151 1.122 9.583 1.00 83.56 128 ALA A CA 1
ATOM 992 C C . ALA A 1 128 ? -0.709 1.911 10.781 1.00 83.56 128 ALA A C 1
ATOM 994 O O . ALA A 1 128 ? -1.421 1.346 11.611 1.00 83.56 128 ALA A O 1
ATOM 995 N N . GLN A 1 129 ? -0.440 3.221 10.854 1.00 83.94 129 GLN A N 1
ATOM 996 C CA . GLN A 1 129 ? -1.006 4.076 11.900 1.00 83.94 129 GLN A CA 1
ATOM 997 C C . GLN A 1 129 ? -2.530 4.203 11.772 1.00 83.94 129 GLN A C 1
ATOM 999 O O . GLN A 1 129 ? -3.248 4.060 12.758 1.00 83.94 129 GLN A O 1
ATOM 1004 N N . HIS A 1 130 ? -3.035 4.438 10.561 1.00 81.44 130 HIS A N 1
ATOM 1005 C CA . HIS A 1 130 ? -4.472 4.558 10.322 1.00 81.44 130 HIS A CA 1
ATOM 1006 C C . HIS A 1 130 ? -5.222 3.244 10.607 1.00 81.44 130 HIS A C 1
ATOM 1008 O O . HIS A 1 130 ? -6.311 3.251 11.191 1.00 81.44 130 HIS A O 1
ATOM 1014 N N . ASP A 1 131 ? -4.640 2.110 10.218 1.00 83.06 131 ASP A N 1
ATOM 1015 C CA . ASP A 1 131 ? -5.189 0.782 10.494 1.00 83.06 131 ASP A CA 1
ATOM 1016 C C . ASP A 1 131 ? -5.205 0.496 11.999 1.00 83.06 131 ASP A C 1
ATOM 1018 O O . ASP A 1 131 ? -6.192 -0.032 12.513 1.00 83.06 131 ASP A O 1
ATOM 1022 N N . PHE A 1 132 ? -4.162 0.909 12.728 1.00 87.69 132 PHE A N 1
ATOM 1023 C CA . PHE A 1 132 ? -4.132 0.826 14.187 1.00 87.69 132 PHE A CA 1
ATOM 1024 C C . PHE A 1 132 ? -5.269 1.634 14.824 1.00 87.69 132 PHE A C 1
ATOM 1026 O O . PHE A 1 132 ? -6.036 1.081 15.616 1.00 87.69 132 PHE A O 1
ATOM 1033 N N . ASP A 1 133 ? -5.434 2.901 14.440 1.00 84.56 133 ASP A N 1
ATOM 1034 C CA . ASP A 1 133 ? -6.479 3.774 14.987 1.00 84.56 133 ASP A CA 1
ATOM 1035 C C . ASP A 1 133 ? -7.885 3.222 14.688 1.00 84.56 133 ASP A C 1
ATOM 1037 O O . ASP A 1 133 ? -8.758 3.184 15.562 1.00 84.56 133 ASP A O 1
ATOM 1041 N N . THR A 1 134 ? -8.093 2.714 13.470 1.00 80.56 134 THR A N 1
ATOM 1042 C CA . THR A 1 134 ? -9.353 2.078 13.058 1.00 80.56 134 THR A CA 1
ATOM 1043 C C . THR A 1 134 ? -9.627 0.814 13.868 1.00 80.56 134 THR A C 1
ATOM 1045 O O . THR A 1 134 ? -10.752 0.606 14.324 1.00 80.56 134 THR A O 1
ATOM 1048 N N . ASN A 1 135 ? -8.610 -0.020 14.091 1.00 82.19 135 ASN A N 1
ATOM 1049 C CA . ASN A 1 135 ? -8.742 -1.253 14.859 1.00 82.19 135 ASN A CA 1
ATOM 1050 C C . ASN A 1 135 ? -9.042 -0.972 16.340 1.00 82.19 135 ASN A C 1
ATOM 1052 O O . ASN A 1 135 ? -9.875 -1.643 16.945 1.00 82.19 135 ASN A O 1
ATOM 1056 N N . VAL A 1 136 ? -8.423 0.056 16.929 1.00 87.69 136 VAL A N 1
ATOM 1057 C CA . VAL A 1 136 ? -8.741 0.502 18.295 1.00 87.69 136 VAL A CA 1
ATOM 1058 C C . VAL A 1 136 ? -10.188 0.988 18.383 1.00 87.69 136 VAL A C 1
ATOM 1060 O O . VAL A 1 136 ? -10.912 0.575 19.288 1.00 87.69 136 VAL A O 1
ATOM 1063 N N . ALA A 1 137 ? -10.641 1.804 17.428 1.00 78.94 137 ALA A N 1
ATOM 1064 C CA . ALA A 1 137 ? -12.030 2.255 17.388 1.00 78.94 137 ALA A CA 1
ATOM 1065 C C . ALA A 1 137 ? -13.010 1.076 17.238 1.00 78.94 137 ALA A C 1
ATOM 1067 O O . ALA A 1 137 ? -13.997 1.003 17.966 1.00 78.94 137 ALA A O 1
ATOM 1068 N N . ALA A 1 138 ? -12.702 0.116 16.361 1.00 81.44 138 ALA A N 1
ATOM 1069 C CA . ALA A 1 138 ? -13.505 -1.089 16.179 1.00 81.44 138 ALA A CA 1
ATOM 1070 C C . ALA A 1 138 ? -13.576 -1.936 17.458 1.00 81.44 138 ALA A C 1
ATOM 1072 O O . ALA A 1 138 ? -14.647 -2.430 17.799 1.00 81.44 138 ALA A O 1
ATOM 1073 N N . ARG A 1 139 ? -12.473 -2.066 18.210 1.00 84.44 139 ARG A N 1
ATOM 1074 C CA . ARG A 1 139 ? -12.472 -2.751 19.515 1.00 84.44 139 ARG A CA 1
ATOM 1075 C C . ARG A 1 139 ? -13.425 -2.094 20.510 1.00 84.44 139 ARG A C 1
ATOM 1077 O O . ARG A 1 139 ? -14.157 -2.804 21.192 1.00 84.44 139 ARG A O 1
ATOM 1084 N N . VAL A 1 140 ? -13.438 -0.762 20.579 1.00 86.88 140 VAL A N 1
ATOM 1085 C CA . VAL A 1 140 ? -14.361 -0.018 21.453 1.00 86.88 140 VAL A CA 1
ATOM 1086 C C . VAL A 1 140 ? -15.813 -0.245 21.035 1.00 86.88 140 VAL A C 1
ATOM 1088 O O . VAL A 1 140 ? -16.658 -0.522 21.884 1.00 86.88 140 VAL A O 1
ATOM 1091 N N . ASP A 1 141 ? -16.095 -0.174 19.733 1.00 79.50 141 ASP A N 1
ATOM 1092 C CA . ASP A 1 141 ? -17.439 -0.400 19.199 1.00 79.50 141 ASP A CA 1
ATOM 1093 C C . ASP A 1 141 ? -17.914 -1.846 19.480 1.00 79.50 141 ASP A C 1
ATOM 1095 O O . ASP A 1 141 ? -19.061 -2.055 19.875 1.00 79.50 141 ASP A O 1
ATOM 1099 N N . ILE A 1 142 ? -17.028 -2.846 19.363 1.00 85.12 142 ILE A N 1
ATOM 1100 C CA . ILE A 1 142 ? -17.320 -4.252 19.697 1.00 85.12 142 ILE A CA 1
ATOM 1101 C C . ILE A 1 142 ? -17.610 -4.428 21.190 1.00 85.12 142 ILE A C 1
ATOM 1103 O O . ILE A 1 142 ? -18.589 -5.085 21.536 1.00 85.12 142 ILE A O 1
ATOM 1107 N N . GLU A 1 143 ? -16.807 -3.841 22.081 1.00 85.31 143 GLU A N 1
ATOM 1108 C CA . GLU A 1 143 ? -17.051 -3.940 23.527 1.00 85.31 143 GLU A CA 1
ATOM 1109 C C . GLU A 1 143 ? -18.405 -3.319 23.900 1.00 85.31 143 GLU A C 1
ATOM 1111 O O . GLU A 1 143 ? -19.167 -3.895 24.676 1.00 85.31 143 GLU A O 1
ATOM 1116 N N . ALA A 1 144 ? -18.756 -2.185 23.286 1.00 83.88 144 ALA A N 1
ATOM 1117 C CA . ALA A 1 144 ? -20.063 -1.566 23.477 1.00 83.88 144 ALA A CA 1
ATOM 1118 C C . ALA A 1 144 ? -21.210 -2.477 23.000 1.00 83.88 144 ALA A C 1
ATOM 1120 O O . ALA A 1 144 ? -22.233 -2.590 23.679 1.00 83.88 144 ALA A O 1
ATOM 1121 N N . LEU A 1 145 ? -21.044 -3.159 21.862 1.00 87.88 145 LEU A N 1
ATOM 1122 C CA . LEU A 1 145 ? -22.024 -4.127 21.359 1.00 87.88 145 LEU A CA 1
ATOM 1123 C C . LEU A 1 145 ? -22.159 -5.347 22.280 1.00 87.88 145 LEU A C 1
ATOM 1125 O O . LEU A 1 145 ? -23.280 -5.792 22.530 1.00 87.88 145 LEU A O 1
ATOM 1129 N N . LEU A 1 146 ? -21.048 -5.864 22.812 1.00 90.69 146 LEU A N 1
ATOM 1130 C CA . LEU A 1 146 ? -21.052 -6.973 23.769 1.00 90.69 146 LEU A CA 1
ATOM 1131 C C . LEU A 1 146 ? -21.767 -6.593 25.066 1.00 90.69 146 LEU A C 1
ATOM 1133 O O . LEU A 1 146 ? -22.557 -7.380 25.580 1.00 90.69 146 LEU A O 1
ATOM 1137 N N . GLU A 1 147 ? -21.546 -5.381 25.567 1.00 88.19 147 GLU A N 1
ATOM 1138 C CA . GLU A 1 147 ? -22.230 -4.876 26.757 1.00 88.19 147 GLU A CA 1
ATOM 1139 C C . GLU A 1 147 ? -23.745 -4.747 26.536 1.00 88.19 147 GLU A C 1
ATOM 1141 O O . GLU A 1 147 ? -24.540 -5.169 27.378 1.00 88.19 147 GLU A O 1
ATOM 1146 N N . ILE A 1 148 ? -24.170 -4.228 25.379 1.00 88.62 148 ILE A N 1
ATOM 1147 C CA . ILE A 1 148 ? -25.595 -4.179 25.020 1.00 88.62 148 ILE A CA 1
ATOM 1148 C C . ILE A 1 148 ? -26.174 -5.596 24.946 1.00 88.62 148 ILE A C 1
ATOM 1150 O O . ILE A 1 148 ? -27.264 -5.837 25.467 1.00 88.62 148 ILE A O 1
ATOM 1154 N N . ASN A 1 149 ? -25.450 -6.541 24.343 1.00 88.56 149 ASN A N 1
ATOM 1155 C CA . ASN A 1 149 ? -25.900 -7.923 24.228 1.00 88.56 149 ASN A CA 1
ATOM 1156 C C . ASN A 1 149 ? -26.033 -8.604 25.602 1.00 88.56 149 ASN A C 1
ATOM 1158 O O . ASN A 1 149 ? -27.061 -9.227 25.865 1.00 88.56 149 ASN A O 1
ATOM 1162 N N . ARG A 1 150 ? -25.068 -8.407 26.515 1.00 90.38 150 ARG A N 1
ATOM 1163 C CA . ARG A 1 150 ? -25.154 -8.890 27.908 1.00 90.38 150 ARG A CA 1
ATOM 1164 C C . ARG A 1 150 ? -26.412 -8.374 28.604 1.00 90.38 150 ARG A C 1
ATOM 1166 O O . ARG A 1 150 ? -27.174 -9.169 29.144 1.00 90.38 150 ARG A O 1
ATOM 1173 N N . ARG A 1 151 ? -26.690 -7.069 28.514 1.00 89.19 151 ARG A N 1
ATOM 1174 C CA . ARG A 1 151 ? -27.902 -6.474 29.110 1.00 89.19 151 ARG A CA 1
ATOM 1175 C C . ARG A 1 151 ? -29.187 -7.029 28.508 1.00 89.19 151 ARG A C 1
ATOM 1177 O O . ARG A 1 151 ? -30.167 -7.234 29.218 1.00 89.19 151 ARG A O 1
ATOM 1184 N N . GLN A 1 152 ? -29.206 -7.271 27.197 1.00 90.56 152 GLN A N 1
ATOM 1185 C CA . GLN A 1 152 ? -30.352 -7.901 26.540 1.00 90.56 152 GLN A CA 1
ATOM 1186 C C . GLN A 1 152 ? -30.594 -9.318 27.068 1.00 90.56 152 GLN A C 1
ATOM 1188 O O . GLN A 1 152 ? -31.741 -9.669 27.336 1.00 90.56 152 GLN A O 1
ATOM 1193 N N . LEU A 1 153 ? -29.535 -10.107 27.266 1.00 91.12 153 LEU A N 1
ATOM 1194 C CA . LEU A 1 153 ? -29.639 -11.447 27.844 1.00 91.12 153 LEU A CA 1
ATOM 1195 C C . LEU A 1 153 ? -30.152 -11.411 29.290 1.00 91.12 153 LEU A C 1
ATOM 1197 O O . LEU A 1 153 ? -31.016 -12.216 29.637 1.00 91.12 153 LEU A O 1
ATOM 1201 N N . GLU A 1 154 ? -29.691 -10.460 30.106 1.00 90.25 154 GLU A N 1
ATOM 1202 C CA . GLU A 1 154 ? -30.189 -10.261 31.475 1.00 90.25 154 GLU A CA 1
ATOM 1203 C C . GLU A 1 154 ? -31.690 -9.944 31.493 1.00 90.25 154 GLU A C 1
ATOM 1205 O O . GLU A 1 154 ? -32.452 -10.615 32.188 1.00 90.25 154 GLU A O 1
ATOM 1210 N N . MET A 1 155 ? -32.147 -9.000 30.662 1.00 87.94 155 MET A N 1
ATOM 1211 C CA . MET A 1 155 ? -33.575 -8.668 30.561 1.00 87.94 155 MET A CA 1
ATOM 1212 C C . MET A 1 155 ? -34.422 -9.862 30.101 1.00 87.94 155 MET A C 1
ATOM 1214 O O . MET A 1 155 ? -35.515 -10.085 30.620 1.00 87.94 155 MET A O 1
ATOM 1218 N N . ILE A 1 156 ? -33.935 -10.655 29.141 1.00 92.06 156 ILE A N 1
ATOM 1219 C CA . ILE A 1 156 ? -34.633 -11.870 28.693 1.00 92.06 156 ILE A CA 1
ATOM 1220 C C . ILE A 1 156 ? -34.726 -12.885 29.839 1.00 92.06 156 ILE A C 1
ATOM 1222 O O . ILE A 1 156 ? -35.786 -13.482 30.030 1.00 92.06 156 ILE A O 1
ATOM 1226 N N . ALA A 1 157 ? -33.656 -13.063 30.617 1.00 89.75 157 ALA A N 1
ATOM 1227 C CA . ALA A 1 157 ? -33.652 -13.960 31.768 1.00 89.75 157 ALA A CA 1
ATOM 1228 C C . ALA A 1 157 ? -34.646 -13.509 32.853 1.00 89.75 157 ALA A C 1
ATOM 1230 O O . ALA A 1 157 ? -35.385 -14.337 33.390 1.00 89.75 157 ALA A O 1
ATOM 1231 N N . GLU A 1 158 ? -34.735 -12.205 33.131 1.00 88.00 158 GLU A N 1
ATOM 1232 C CA . GLU A 1 158 ? -35.738 -11.648 34.047 1.00 88.00 158 GLU A CA 1
ATOM 1233 C C . GLU A 1 158 ? -37.168 -11.894 33.550 1.00 88.00 158 GLU A C 1
ATOM 1235 O O . GLU A 1 158 ? -38.012 -12.383 34.306 1.00 88.00 158 GLU A O 1
ATOM 1240 N N . LEU A 1 159 ? -37.443 -11.625 32.268 1.00 87.50 159 LEU A N 1
ATOM 1241 C CA . LEU A 1 159 ? -38.755 -11.872 31.664 1.00 87.50 159 LEU A CA 1
ATOM 1242 C C . LEU A 1 159 ? -39.135 -13.355 31.707 1.00 87.50 159 LEU A C 1
ATOM 1244 O O . LEU A 1 159 ? -40.276 -13.683 32.035 1.00 87.50 159 LEU A O 1
ATOM 1248 N N . GLN A 1 160 ? -38.192 -14.258 31.423 1.00 87.88 160 GLN A N 1
ATOM 1249 C CA . GLN A 1 160 ? -38.406 -15.700 31.563 1.00 87.88 160 GLN A CA 1
ATOM 1250 C C . GLN A 1 160 ? -38.699 -16.089 33.016 1.00 87.88 160 GLN A C 1
ATOM 1252 O O . GLN A 1 160 ? -39.580 -16.917 33.257 1.00 87.88 160 GLN A O 1
ATOM 1257 N N . GLY A 1 161 ? -38.014 -15.477 33.986 1.00 85.56 161 GLY A N 1
ATOM 1258 C CA . GLY A 1 161 ? -38.275 -15.672 35.411 1.00 85.56 161 GLY A CA 1
ATOM 1259 C C . GLY A 1 161 ? -39.689 -15.247 35.811 1.00 85.56 161 GLY A C 1
ATOM 1260 O O . GLY A 1 161 ? -40.408 -16.017 36.448 1.00 85.56 161 GLY A O 1
ATOM 1261 N N . ILE A 1 162 ? -40.123 -14.062 35.374 1.00 86.81 162 ILE A N 1
ATOM 1262 C CA . ILE A 1 162 ? -41.481 -13.549 35.612 1.00 86.81 162 ILE A CA 1
ATOM 1263 C C . ILE A 1 162 ? -42.525 -14.453 34.949 1.00 86.81 162 ILE A C 1
ATOM 1265 O O . ILE A 1 162 ? -43.493 -14.853 35.597 1.00 86.81 162 ILE A O 1
ATOM 1269 N N . ALA A 1 163 ? -42.321 -14.829 33.684 1.00 82.56 163 ALA A N 1
ATOM 1270 C CA . ALA A 1 163 ? -43.212 -15.740 32.972 1.00 82.56 163 ALA A CA 1
ATOM 1271 C C . ALA A 1 163 ? -43.335 -17.080 33.712 1.00 82.56 163 ALA A C 1
ATOM 1273 O O . ALA A 1 163 ? -44.442 -17.563 33.945 1.00 82.56 163 ALA A O 1
ATOM 1274 N N . ARG A 1 164 ? -42.214 -17.649 34.172 1.00 80.94 164 ARG A N 1
ATOM 1275 C CA . ARG A 1 164 ? -42.199 -18.907 34.927 1.00 80.94 164 ARG A CA 1
ATOM 1276 C C . ARG A 1 164 ? -42.827 -18.780 36.314 1.00 80.94 164 ARG A C 1
ATOM 1278 O O . ARG A 1 164 ? -43.379 -19.764 36.784 1.00 80.94 164 ARG A O 1
ATOM 1285 N N . ALA A 1 165 ? -42.790 -17.607 36.945 1.00 75.25 165 ALA A N 1
ATOM 1286 C CA . ALA A 1 165 ? -43.482 -17.329 38.206 1.00 75.25 165 ALA A CA 1
ATOM 1287 C C . ALA A 1 165 ? -45.000 -17.128 38.033 1.00 75.25 165 ALA A C 1
ATOM 1289 O O . ALA A 1 165 ? -45.765 -17.404 38.956 1.00 75.25 165 ALA A O 1
ATOM 1290 N N . LEU A 1 166 ? -45.448 -16.703 36.849 1.00 73.19 166 LEU A N 1
ATOM 1291 C CA . LEU A 1 166 ? -46.868 -16.586 36.493 1.00 73.19 166 LEU A CA 1
ATOM 1292 C C . LEU A 1 166 ? -47.480 -17.923 36.036 1.00 73.19 166 LEU A C 1
ATOM 1294 O O . LEU A 1 166 ? -48.661 -18.172 36.275 1.00 73.19 166 LEU A O 1
ATOM 1298 N N . VAL A 1 167 ? -46.683 -18.813 35.436 1.00 71.25 167 VAL A N 1
ATOM 1299 C CA . VAL A 1 167 ? -47.103 -20.166 35.025 1.00 71.25 167 VAL A CA 1
ATOM 1300 C C . VAL A 1 167 ? -47.706 -21.028 36.159 1.00 71.25 167 VAL A C 1
ATOM 1302 O O . VAL A 1 167 ? -48.755 -21.621 35.907 1.00 71.25 167 VAL A O 1
ATOM 1305 N N . PRO A 1 168 ? -47.184 -21.091 37.406 1.00 55.66 168 PRO A N 1
ATOM 1306 C CA . PRO A 1 168 ? -47.740 -21.954 38.455 1.00 55.66 168 PRO A CA 1
ATOM 1307 C C . PRO A 1 168 ? -49.156 -21.575 38.904 1.00 55.66 168 PRO A C 1
ATOM 1309 O O . PRO A 1 168 ? -49.837 -22.412 39.492 1.00 55.66 168 PRO A O 1
ATOM 1312 N N . ALA A 1 169 ? -49.639 -20.361 38.609 1.00 51.94 169 ALA A N 1
ATOM 1313 C CA . ALA A 1 169 ? -51.017 -19.978 38.922 1.00 51.94 169 ALA A CA 1
ATOM 1314 C C . ALA A 1 169 ? -52.050 -20.590 37.952 1.00 51.94 169 ALA A C 1
ATOM 1316 O O . ALA A 1 169 ? -53.220 -20.696 38.307 1.00 51.94 169 ALA A O 1
ATOM 1317 N N . GLN A 1 170 ? -51.629 -21.038 36.760 1.00 47.53 170 GLN A N 1
ATOM 1318 C CA . GLN A 1 170 ? -52.518 -21.589 35.726 1.00 47.53 170 GLN A CA 1
ATOM 1319 C C . GLN A 1 170 ? -52.336 -23.106 35.509 1.00 47.53 170 GLN A C 1
ATOM 1321 O O . GLN A 1 170 ? -53.251 -23.754 35.006 1.00 47.53 170 GLN A O 1
ATOM 1326 N N . THR A 1 171 ? -51.216 -23.714 35.924 1.00 44.47 171 THR A N 1
ATOM 1327 C CA . THR A 1 171 ? -51.001 -25.180 35.835 1.00 44.47 171 THR A CA 1
ATOM 1328 C C . THR A 1 171 ? -51.535 -25.985 37.023 1.00 44.47 171 THR A C 1
ATOM 1330 O O . THR A 1 171 ? -51.468 -27.216 37.006 1.00 44.47 171 THR A O 1
ATOM 1333 N N . GLY A 1 172 ? -52.161 -25.332 38.005 1.00 45.47 172 GLY A N 1
ATOM 1334 C CA . GLY A 1 172 ? -52.809 -25.960 39.165 1.00 45.47 172 GLY A CA 1
ATOM 1335 C C . GLY A 1 172 ? -54.052 -26.817 38.876 1.00 45.47 172 GLY A C 1
ATOM 1336 O O . GLY A 1 172 ? -54.811 -27.090 39.801 1.00 45.47 172 GLY A O 1
ATOM 1337 N N . ALA A 1 173 ? -54.283 -27.258 37.636 1.00 44.06 173 ALA A N 1
ATOM 1338 C CA . ALA A 1 173 ? -55.387 -28.167 37.326 1.00 44.06 173 ALA A CA 1
ATOM 1339 C C . ALA A 1 173 ? -55.049 -29.340 36.382 1.00 44.06 173 ALA A C 1
ATOM 1341 O O . ALA A 1 173 ? -55.967 -30.090 36.057 1.00 44.06 173 ALA A O 1
ATOM 1342 N N . GLY A 1 174 ? -53.789 -29.580 35.964 1.00 42.53 174 GLY A N 1
ATOM 1343 C CA . GLY A 1 174 ? -53.563 -30.767 35.113 1.00 42.53 174 GLY A CA 1
ATOM 1344 C C . GLY A 1 174 ? -52.175 -31.190 34.614 1.00 42.53 174 GLY A C 1
ATOM 1345 O O . GLY A 1 174 ? -52.130 -32.215 33.943 1.00 42.53 174 GLY A O 1
ATOM 1346 N N . ALA A 1 175 ? -51.058 -30.509 34.893 1.00 43.50 175 ALA A N 1
ATOM 1347 C CA . ALA A 1 175 ? -49.758 -30.940 34.346 1.00 43.50 175 ALA A CA 1
ATOM 1348 C C . ALA A 1 175 ? -48.913 -31.700 35.385 1.00 43.50 175 ALA A C 1
ATOM 1350 O O . ALA A 1 175 ? -48.500 -31.153 36.406 1.00 43.50 175 ALA A O 1
ATOM 1351 N N . SER A 1 176 ? -48.711 -32.989 35.113 1.00 44.62 176 SER A N 1
ATOM 1352 C CA . SER A 1 176 ? -47.951 -33.968 35.894 1.00 44.62 176 SER A CA 1
ATOM 1353 C C . SER A 1 176 ? -46.469 -33.586 36.017 1.00 44.62 176 SER A C 1
ATOM 1355 O O . SER A 1 176 ? -45.876 -33.066 35.076 1.00 44.62 176 SER A O 1
ATOM 1357 N N . GLY A 1 177 ? -45.839 -33.897 37.154 1.00 46.12 177 GLY A N 1
ATOM 1358 C CA . GLY A 1 177 ? -44.440 -33.574 37.482 1.00 46.12 177 GLY A CA 1
ATOM 1359 C C . GLY A 1 177 ? -43.353 -34.184 36.578 1.00 46.12 177 GLY A C 1
ATOM 1360 O O . GLY A 1 177 ? -42.177 -34.048 36.896 1.00 46.12 177 GLY A O 1
ATOM 1361 N N . ALA A 1 178 ? -43.718 -34.827 35.467 1.00 46.22 178 ALA A N 1
ATOM 1362 C CA . ALA A 1 178 ? -42.793 -35.333 34.455 1.00 46.22 178 ALA A CA 1
ATOM 1363 C C . ALA A 1 178 ? -42.262 -34.216 33.529 1.00 46.22 178 ALA A C 1
ATOM 1365 O O . ALA A 1 178 ? -41.074 -34.198 33.219 1.00 46.22 178 ALA A O 1
ATOM 1366 N N . ASP A 1 179 ? -43.094 -33.229 33.177 1.00 49.72 179 ASP A N 1
ATOM 1367 C CA . ASP A 1 179 ? -42.749 -32.212 32.167 1.00 49.72 179 ASP A CA 1
ATOM 1368 C C . ASP A 1 179 ? -41.777 -31.141 32.703 1.00 49.72 179 ASP A C 1
ATOM 1370 O O . ASP A 1 179 ? -40.965 -30.579 31.973 1.00 49.72 179 ASP A O 1
ATOM 1374 N N . ALA A 1 180 ? -41.805 -30.865 34.012 1.00 50.69 180 ALA A N 1
ATOM 1375 C CA . ALA A 1 180 ? -40.886 -29.911 34.638 1.00 50.69 180 ALA A CA 1
ATOM 1376 C C . ALA A 1 180 ? -39.456 -30.466 34.779 1.00 50.69 180 ALA A C 1
ATOM 1378 O O . ALA A 1 180 ? -38.495 -29.693 34.744 1.00 50.69 180 ALA A O 1
ATOM 1379 N N . GLN A 1 181 ? -39.327 -31.789 34.930 1.00 52.88 181 GLN A N 1
ATOM 1380 C CA . GLN A 1 181 ? -38.045 -32.487 34.977 1.00 52.88 181 GLN A CA 1
ATOM 1381 C C . GLN A 1 181 ? -37.412 -32.526 33.579 1.00 52.88 181 GLN A C 1
ATOM 1383 O O . GLN A 1 181 ? -36.215 -32.283 33.448 1.00 52.88 181 GLN A O 1
ATOM 1388 N N . ASP A 1 182 ? -38.221 -32.746 32.541 1.00 52.19 182 ASP A N 1
ATOM 1389 C CA . ASP A 1 182 ? -37.770 -32.812 31.147 1.00 52.19 182 ASP A CA 1
ATOM 1390 C C . ASP A 1 182 ? -37.236 -31.454 30.664 1.00 52.19 182 ASP A C 1
ATOM 1392 O O . ASP A 1 182 ? -36.100 -31.348 30.208 1.00 52.19 182 ASP A O 1
ATOM 1396 N N . VAL A 1 183 ? -37.966 -30.367 30.943 1.00 56.25 183 VAL A N 1
ATOM 1397 C CA . VAL A 1 183 ? -37.533 -29.000 30.599 1.00 56.25 183 VAL A CA 1
ATOM 1398 C C . VAL A 1 183 ? -36.278 -28.570 31.371 1.00 56.25 183 VAL A C 1
ATOM 1400 O O . VAL A 1 183 ? -35.434 -27.861 30.828 1.00 56.25 183 VAL A O 1
ATOM 1403 N N . ALA A 1 184 ? -36.120 -28.966 32.639 1.00 60.88 184 ALA A N 1
ATOM 1404 C CA . ALA A 1 184 ? -34.897 -28.669 33.392 1.00 60.88 184 ALA A CA 1
ATOM 1405 C C . ALA A 1 184 ? -33.679 -29.423 32.828 1.00 60.88 184 ALA A C 1
ATOM 1407 O O . ALA A 1 184 ? -32.578 -28.875 32.786 1.00 60.88 184 ALA A O 1
ATOM 1408 N N . THR A 1 185 ? -33.894 -30.653 32.357 1.00 69.00 185 THR A N 1
ATOM 1409 C CA . THR A 1 185 ? -32.850 -31.488 31.751 1.00 69.00 185 THR A CA 1
ATOM 1410 C C . THR A 1 185 ? -32.460 -30.962 30.366 1.00 69.00 185 THR A C 1
ATOM 1412 O O . THR A 1 185 ? -31.277 -30.906 30.039 1.00 69.00 185 THR A O 1
ATOM 1415 N N . GLU A 1 186 ? -33.431 -30.492 29.581 1.00 67.38 186 GLU A N 1
ATOM 1416 C CA . GLU A 1 186 ? -33.204 -29.896 28.261 1.00 67.38 186 GLU A CA 1
ATOM 1417 C C . GLU A 1 186 ? -32.475 -28.545 28.349 1.00 67.38 186 GLU A C 1
ATOM 1419 O O . GLU A 1 186 ? -31.588 -28.265 27.544 1.00 67.38 186 GLU A O 1
ATOM 1424 N N . VAL A 1 187 ? -32.774 -27.730 29.367 1.00 67.94 187 VAL A N 1
ATOM 1425 C CA . VAL A 1 187 ? -32.080 -26.451 29.601 1.00 67.94 187 VAL A CA 1
ATOM 1426 C C . VAL A 1 187 ? -30.623 -26.664 30.014 1.00 67.94 187 VAL A C 1
ATOM 1428 O O . VAL A 1 187 ? -29.754 -25.955 29.506 1.00 67.94 187 VAL A O 1
ATOM 1431 N N . GLU A 1 188 ? -30.322 -27.635 30.881 1.00 70.94 188 GLU A N 1
ATOM 1432 C CA . GLU A 1 188 ? -28.929 -27.958 31.227 1.00 70.94 188 GLU A CA 1
ATOM 1433 C C . GLU A 1 188 ? -28.176 -28.561 30.031 1.00 70.94 188 GLU A C 1
ATOM 1435 O O . GLU A 1 188 ? -27.060 -28.132 29.739 1.00 70.94 188 GLU A O 1
ATOM 1440 N N . ALA A 1 189 ? -28.814 -29.434 29.243 1.00 73.25 189 ALA A N 1
ATOM 1441 C CA . ALA A 1 189 ? -28.227 -29.954 28.006 1.00 73.25 189 ALA A CA 1
ATOM 1442 C C . ALA A 1 189 ? -27.941 -28.843 26.975 1.00 73.25 189 ALA A C 1
ATOM 1444 O O . ALA A 1 189 ? -26.882 -28.832 26.341 1.00 73.25 189 ALA A O 1
ATOM 1445 N N . ALA A 1 190 ? -28.844 -27.866 26.836 1.00 74.31 190 ALA A N 1
ATOM 1446 C CA . ALA A 1 190 ? -28.637 -26.704 25.976 1.00 74.31 190 ALA A CA 1
ATOM 1447 C C . ALA A 1 190 ? -27.461 -25.843 26.468 1.00 74.31 190 ALA A C 1
ATOM 1449 O O . ALA A 1 190 ? -26.633 -25.402 25.668 1.00 74.31 190 ALA A O 1
ATOM 1450 N N . LYS A 1 191 ? -27.332 -25.657 27.784 1.00 75.69 191 LYS A N 1
ATOM 1451 C CA . LYS A 1 191 ? -26.245 -24.891 28.407 1.00 75.69 191 LYS A CA 1
ATOM 1452 C C . LYS A 1 191 ? -24.882 -25.561 28.226 1.00 75.69 191 LYS A C 1
ATOM 1454 O O . LYS A 1 191 ? -23.906 -24.881 27.904 1.00 75.69 191 LYS A O 1
ATOM 1459 N N . ASP A 1 192 ? -24.827 -26.883 28.364 1.00 78.94 192 ASP A N 1
ATOM 1460 C CA . ASP A 1 192 ? -23.619 -27.672 28.119 1.00 78.94 192 ASP A CA 1
ATOM 1461 C C . ASP A 1 192 ? -23.229 -27.662 26.637 1.00 78.94 192 ASP A C 1
ATOM 1463 O O . ASP A 1 192 ? -22.052 -27.504 26.304 1.00 78.94 192 ASP A O 1
ATOM 1467 N N . SER A 1 193 ? -24.209 -27.731 25.731 1.00 73.56 193 SER A N 1
ATOM 1468 C CA . SER A 1 193 ? -23.955 -27.627 24.290 1.00 73.56 193 SER A CA 1
ATOM 1469 C C . SER A 1 193 ? -23.429 -26.244 23.877 1.00 73.56 193 SER A C 1
ATOM 1471 O O . SER A 1 193 ? -22.541 -26.156 23.028 1.00 73.56 193 SER A O 1
ATOM 1473 N N . ALA A 1 194 ? -23.899 -25.169 24.524 1.00 72.06 194 ALA A N 1
ATOM 1474 C CA . ALA A 1 194 ? -23.411 -23.810 24.299 1.00 72.06 194 ALA A CA 1
ATOM 1475 C C . ALA A 1 194 ? -21.966 -23.629 24.793 1.00 72.06 194 ALA A C 1
ATOM 1477 O O . ALA A 1 194 ? -21.133 -23.107 24.053 1.00 72.06 194 ALA A O 1
ATOM 1478 N N . ARG A 1 195 ? -21.635 -24.141 25.989 1.00 79.44 195 ARG A N 1
ATOM 1479 C CA . ARG A 1 195 ? -20.251 -24.151 26.500 1.00 79.44 195 ARG A CA 1
ATOM 1480 C C . ARG A 1 195 ? -19.313 -24.942 25.592 1.00 79.44 195 ARG A C 1
ATOM 1482 O O . ARG A 1 195 ? -18.219 -24.477 25.290 1.00 79.44 195 ARG A O 1
ATOM 1489 N N . ALA A 1 196 ? -19.750 -26.106 25.109 1.00 79.00 196 ALA A N 1
ATOM 1490 C CA . ALA A 1 196 ? -18.966 -26.913 24.178 1.00 79.00 196 ALA A CA 1
ATOM 1491 C C . ALA A 1 196 ? -18.729 -26.195 22.837 1.00 79.00 196 ALA A C 1
ATOM 1493 O O . ALA A 1 196 ? -17.638 -26.293 22.272 1.00 79.00 196 ALA A O 1
ATOM 1494 N N . ALA A 1 197 ? -19.721 -25.453 22.335 1.00 76.88 197 ALA A N 1
ATOM 1495 C CA . ALA A 1 197 ? -19.586 -24.658 21.118 1.00 76.88 197 ALA A CA 1
ATOM 1496 C C . ALA A 1 197 ? -18.597 -23.492 21.290 1.00 76.88 197 ALA A C 1
ATOM 1498 O O . ALA A 1 197 ? -17.793 -23.246 20.392 1.00 76.88 197 ALA A O 1
ATOM 1499 N N . GLU A 1 198 ? -18.609 -22.824 22.445 1.00 80.31 198 GLU A N 1
ATOM 1500 C CA . GLU A 1 198 ? -17.692 -21.728 22.777 1.00 80.31 198 GLU A CA 1
ATOM 1501 C C . GLU A 1 198 ? -16.237 -22.219 22.865 1.00 80.31 198 GLU A C 1
ATOM 1503 O O . GLU A 1 198 ? -15.364 -21.687 22.179 1.00 80.31 198 GLU A O 1
ATOM 1508 N N . THR A 1 199 ? -15.989 -23.329 23.573 1.00 83.12 199 THR A N 1
ATOM 1509 C CA . THR A 1 199 ? -14.656 -23.960 23.632 1.00 83.12 199 THR A CA 1
ATOM 1510 C C . THR A 1 199 ? -14.172 -24.412 22.250 1.00 83.12 199 THR A C 1
ATOM 1512 O O . THR A 1 199 ? -12.989 -24.313 21.923 1.00 83.12 199 THR A O 1
ATOM 1515 N N . GLN A 1 200 ? -15.078 -24.897 21.395 1.00 76.12 200 GLN A N 1
ATOM 1516 C CA . GLN A 1 200 ? -14.723 -25.323 20.042 1.00 76.12 200 GLN A CA 1
ATOM 1517 C C . GLN A 1 200 ? -14.442 -24.132 19.109 1.00 76.12 200 GLN A C 1
ATOM 1519 O O . GLN A 1 200 ? -13.602 -24.247 18.213 1.00 76.12 200 GLN A O 1
ATOM 1524 N N . ALA A 1 201 ? -15.112 -22.995 19.310 1.00 76.50 201 ALA A N 1
ATOM 1525 C CA . ALA A 1 201 ? -14.834 -21.755 18.591 1.00 76.50 201 ALA A CA 1
ATOM 1526 C C . ALA A 1 201 ? -13.461 -21.181 18.974 1.00 76.50 201 ALA A C 1
ATOM 1528 O O . ALA A 1 201 ? -12.692 -20.815 18.086 1.00 76.50 201 ALA A O 1
ATOM 1529 N N . GLU A 1 202 ? -13.123 -21.191 20.265 1.00 84.06 202 GLU A N 1
ATOM 1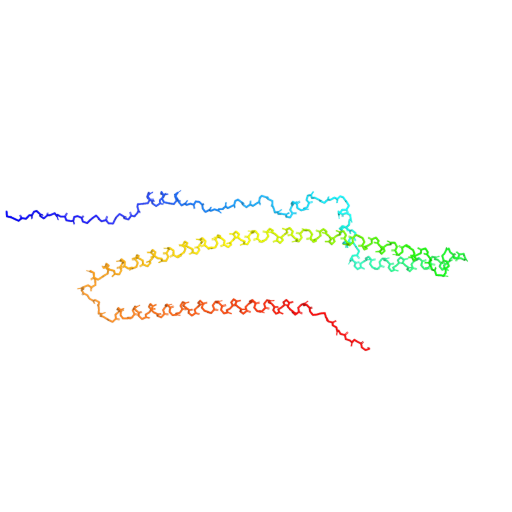530 C CA . GLU A 1 202 ? -11.826 -20.738 20.779 1.00 84.06 202 GLU A CA 1
ATOM 1531 C C . GLU A 1 202 ? -10.676 -21.611 20.244 1.00 84.06 202 GLU A C 1
ATOM 1533 O O . GLU A 1 202 ? -9.734 -21.100 19.638 1.00 84.06 202 GLU A O 1
ATOM 1538 N N . ALA A 1 203 ? -10.819 -22.942 20.293 1.00 80.50 203 ALA A N 1
ATOM 1539 C CA . ALA A 1 203 ? -9.833 -23.869 19.728 1.00 80.50 203 ALA A CA 1
ATOM 1540 C C . ALA A 1 203 ? -9.655 -23.713 18.201 1.00 80.50 203 ALA A C 1
ATOM 1542 O O . ALA A 1 203 ? -8.545 -23.843 17.671 1.00 80.50 203 ALA A O 1
ATOM 1543 N N . ARG A 1 204 ? -10.736 -23.420 17.461 1.00 80.44 204 ARG A N 1
ATOM 1544 C CA . ARG A 1 204 ? -10.661 -23.137 16.015 1.00 80.44 204 ARG A CA 1
ATOM 1545 C C . ARG A 1 204 ? -9.971 -21.808 15.725 1.00 80.44 204 ARG A C 1
ATOM 1547 O O . ARG A 1 204 ? -9.263 -21.730 14.721 1.00 80.44 204 ARG A O 1
ATOM 1554 N N . ALA A 1 205 ? -10.170 -20.794 16.564 1.00 79.06 205 ALA A N 1
ATOM 1555 C CA . ALA A 1 205 ? -9.477 -19.517 16.444 1.00 79.06 205 ALA A CA 1
ATOM 1556 C C . ALA A 1 205 ? -7.970 -19.692 16.689 1.00 79.06 205 ALA A C 1
ATOM 1558 O O . ALA A 1 205 ? -7.174 -19.273 15.853 1.00 79.06 205 ALA A O 1
ATOM 1559 N N . GLU A 1 206 ? -7.571 -20.406 17.746 1.00 81.38 206 GLU A N 1
ATOM 1560 C CA . GLU A 1 206 ? -6.157 -20.705 18.019 1.00 81.38 206 GLU A CA 1
ATOM 1561 C C . GLU A 1 206 ? -5.500 -21.518 16.895 1.00 81.38 206 GLU A C 1
ATOM 1563 O O . GLU A 1 206 ? -4.381 -21.217 16.474 1.00 81.38 206 GLU A O 1
ATOM 1568 N N . THR A 1 207 ? -6.211 -22.511 16.352 1.00 81.88 207 THR A N 1
ATOM 1569 C CA . THR A 1 207 ? -5.714 -23.325 15.231 1.00 81.88 207 THR A CA 1
ATOM 1570 C C . THR A 1 207 ? -5.526 -22.485 13.965 1.00 81.88 207 THR A C 1
ATOM 1572 O O . THR A 1 207 ? -4.534 -22.656 13.259 1.00 81.88 207 THR A O 1
ATOM 1575 N N . GLN A 1 208 ? -6.445 -21.559 13.671 1.00 79.06 208 GLN A N 1
ATOM 1576 C CA . GLN A 1 208 ? -6.317 -20.655 12.523 1.00 79.06 208 GLN A CA 1
ATOM 1577 C C . GLN A 1 208 ? -5.167 -19.662 12.697 1.00 79.06 208 GLN A C 1
ATOM 1579 O O . GLN A 1 208 ? -4.439 -19.416 11.740 1.00 79.06 208 GLN A O 1
ATOM 1584 N N . VAL A 1 209 ? -4.956 -19.146 13.911 1.00 80.38 209 VAL A N 1
ATOM 1585 C CA . VAL A 1 209 ? -3.814 -18.274 14.215 1.00 80.38 209 VAL A CA 1
ATOM 1586 C C . VAL A 1 209 ? -2.495 -19.035 14.047 1.00 80.38 209 VAL A C 1
ATOM 1588 O O . VAL A 1 209 ? -1.589 -18.535 13.388 1.00 80.38 209 VAL A O 1
ATOM 1591 N N . GLN A 1 210 ? -2.387 -20.271 14.548 1.00 78.06 210 GLN A N 1
ATOM 1592 C CA . GLN A 1 210 ? -1.188 -21.097 14.339 1.00 78.06 210 GLN A CA 1
ATOM 1593 C C . GLN A 1 210 ? -0.971 -21.467 12.868 1.00 78.06 210 GLN A C 1
ATOM 1595 O O . GLN A 1 210 ? 0.172 -21.501 12.412 1.00 78.06 210 GLN A O 1
ATOM 1600 N N . ALA A 1 211 ? -2.042 -21.729 12.115 1.00 77.38 211 ALA A N 1
ATOM 1601 C CA . ALA A 1 211 ? -1.955 -21.991 10.682 1.00 77.38 211 ALA A CA 1
ATOM 1602 C C . ALA A 1 211 ? -1.463 -20.755 9.913 1.00 77.38 211 ALA A C 1
ATOM 1604 O O . ALA A 1 211 ? -0.553 -20.885 9.102 1.00 77.38 211 ALA A O 1
ATOM 1605 N N . ALA A 1 212 ? -1.991 -19.566 10.220 1.00 73.06 212 ALA A N 1
ATOM 1606 C CA . ALA A 1 212 ? -1.551 -18.311 9.616 1.00 73.06 212 ALA A CA 1
ATOM 1607 C C . ALA A 1 212 ? -0.069 -18.020 9.914 1.00 73.06 212 ALA A C 1
ATOM 1609 O O . ALA A 1 212 ? 0.700 -17.774 8.988 1.00 73.06 212 ALA A O 1
ATOM 1610 N N . VAL A 1 213 ? 0.359 -18.167 11.175 1.00 73.31 213 VAL A N 1
ATOM 1611 C CA . VAL A 1 213 ? 1.768 -17.995 11.580 1.00 73.31 213 VAL A CA 1
ATOM 1612 C C . VAL A 1 213 ? 2.686 -19.003 10.876 1.00 73.31 213 VAL A C 1
ATOM 1614 O O . VAL A 1 213 ? 3.807 -18.670 10.496 1.00 73.31 213 VAL A O 1
ATOM 1617 N N . ARG A 1 214 ? 2.227 -20.244 10.670 1.00 71.56 214 ARG A N 1
ATOM 1618 C CA . ARG A 1 214 ? 3.003 -21.274 9.966 1.00 71.56 214 ARG A CA 1
ATOM 1619 C C . ARG A 1 214 ? 3.130 -20.992 8.472 1.00 71.56 214 ARG A C 1
ATOM 1621 O O . ARG A 1 214 ? 4.192 -21.249 7.917 1.00 71.56 214 ARG A O 1
ATOM 1628 N N . THR A 1 215 ? 2.079 -20.479 7.835 1.00 66.81 215 THR A N 1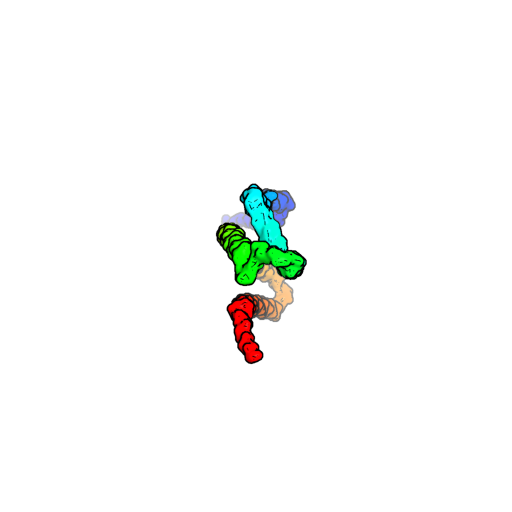
ATOM 1629 C CA . THR A 1 215 ? 2.123 -20.063 6.429 1.00 66.81 215 THR A CA 1
ATOM 1630 C C . THR A 1 215 ? 3.079 -18.883 6.240 1.00 66.81 215 THR A C 1
ATOM 1632 O O . THR A 1 215 ? 3.913 -18.936 5.344 1.00 66.81 215 THR A O 1
ATOM 1635 N N . GLU A 1 216 ? 3.069 -17.893 7.138 1.00 59.72 216 GLU A N 1
ATOM 1636 C CA . GLU A 1 216 ? 4.040 -16.786 7.094 1.00 59.72 216 GLU A CA 1
ATOM 1637 C C . GLU A 1 216 ? 5.490 -17.243 7.329 1.00 59.72 216 GLU A C 1
ATOM 1639 O O . GLU A 1 216 ? 6.411 -16.719 6.707 1.00 59.72 216 GLU A O 1
ATOM 1644 N N . ALA A 1 217 ? 5.717 -18.247 8.181 1.00 59.81 217 ALA A N 1
ATOM 1645 C CA . ALA A 1 217 ? 7.055 -18.803 8.392 1.00 59.81 217 ALA A CA 1
ATOM 1646 C C . ALA A 1 217 ? 7.577 -19.603 7.182 1.00 59.81 217 ALA A C 1
ATOM 1648 O O . ALA A 1 217 ? 8.787 -19.702 6.995 1.00 59.81 217 ALA A O 1
ATOM 1649 N N . GLN A 1 218 ? 6.685 -20.172 6.365 1.00 54.38 218 GLN A N 1
ATOM 1650 C CA . GLN A 1 218 ? 7.053 -21.006 5.217 1.00 54.38 218 GLN A CA 1
ATOM 1651 C C . GLN A 1 218 ? 7.338 -20.184 3.948 1.00 54.38 218 GLN A C 1
ATOM 1653 O O . GLN A 1 218 ? 8.140 -20.615 3.126 1.00 54.38 218 GLN A O 1
ATOM 1658 N N . ASP A 1 219 ? 6.772 -18.978 3.837 1.00 53.88 219 ASP A N 1
ATOM 1659 C CA . ASP A 1 219 ? 7.099 -18.001 2.782 1.00 53.88 219 ASP A CA 1
ATOM 1660 C C . ASP A 1 219 ? 8.385 -17.188 3.080 1.00 53.88 219 ASP A C 1
ATOM 1662 O O . ASP A 1 219 ? 8.834 -16.394 2.252 1.00 53.88 219 ASP A O 1
ATOM 1666 N N . GLY A 1 220 ? 8.999 -17.384 4.256 1.00 49.34 220 GLY A N 1
ATOM 1667 C CA . GLY A 1 220 ? 10.209 -16.684 4.703 1.00 49.34 220 GLY A CA 1
ATOM 1668 C C . GLY A 1 220 ? 11.534 -17.429 4.500 1.00 49.34 220 GLY A C 1
ATOM 1669 O O . GLY A 1 220 ? 12.585 -16.869 4.818 1.00 49.34 220 GLY A O 1
ATOM 1670 N N . GLU A 1 221 ? 11.525 -18.665 3.991 1.00 51.28 221 GLU A N 1
ATOM 1671 C CA . GLU A 1 221 ? 12.747 -19.459 3.814 1.00 51.28 221 GLU A CA 1
ATOM 1672 C C . GLU A 1 221 ? 13.242 -19.360 2.356 1.00 51.28 221 GLU A C 1
ATOM 1674 O O . GLU A 1 221 ? 12.583 -19.870 1.447 1.00 51.28 221 GLU A O 1
ATOM 1679 N N . PRO A 1 222 ? 14.370 -18.671 2.079 1.00 53.06 222 PRO A N 1
ATOM 1680 C CA . PRO A 1 222 ? 14.902 -18.584 0.729 1.00 53.06 222 PRO A CA 1
ATOM 1681 C C . PRO A 1 222 ? 15.382 -19.971 0.301 1.00 53.06 222 PRO A C 1
ATOM 1683 O O . PRO A 1 222 ? 16.232 -20.568 0.962 1.00 53.06 222 PRO A O 1
ATOM 1686 N N . ASP A 1 223 ? 14.834 -20.453 -0.814 1.00 48.75 223 ASP A N 1
ATOM 1687 C CA . ASP A 1 223 ? 15.260 -21.641 -1.554 1.00 48.75 223 ASP A CA 1
ATOM 1688 C C . ASP A 1 223 ? 16.766 -21.563 -1.853 1.00 48.75 223 ASP A C 1
ATOM 1690 O O . ASP A 1 223 ? 17.221 -21.022 -2.861 1.00 48.75 223 ASP A O 1
ATOM 1694 N N . ALA A 1 224 ? 17.564 -22.065 -0.915 1.00 51.94 224 ALA A N 1
ATOM 1695 C CA . ALA A 1 224 ? 18.976 -22.327 -1.090 1.00 51.94 224 ALA A CA 1
ATOM 1696 C C . ALA A 1 224 ? 19.121 -23.713 -1.723 1.00 51.94 224 ALA A C 1
ATOM 1698 O O . ALA A 1 224 ? 19.552 -24.669 -1.078 1.00 51.94 224 ALA A O 1
ATOM 1699 N N . SER A 1 225 ? 18.756 -23.816 -2.999 1.00 44.41 225 SER A N 1
ATOM 1700 C CA . SER A 1 225 ? 19.155 -24.936 -3.844 1.00 44.41 225 SER A CA 1
ATOM 1701 C C . SER A 1 225 ? 20.666 -24.852 -4.124 1.00 44.41 225 SER A C 1
ATOM 1703 O O . SER A 1 225 ? 21.124 -23.860 -4.698 1.00 44.41 225 SER A O 1
ATOM 1705 N N . PRO A 1 226 ? 21.477 -25.863 -3.753 1.00 55.22 226 PRO A N 1
ATOM 1706 C CA . PRO A 1 226 ? 22.861 -25.953 -4.182 1.00 55.22 226 PRO A CA 1
ATOM 1707 C C . PRO A 1 226 ? 22.901 -26.788 -5.468 1.00 55.22 226 PRO A C 1
ATOM 1709 O O . PRO A 1 226 ? 22.945 -28.019 -5.410 1.00 55.22 226 PRO A O 1
ATOM 1712 N N . GLU A 1 227 ? 22.863 -26.143 -6.635 1.00 48.69 227 GLU A N 1
ATOM 1713 C CA . GLU A 1 227 ? 23.174 -26.844 -7.885 1.00 48.69 227 GLU A CA 1
ATOM 1714 C C . GLU A 1 227 ? 24.690 -27.039 -8.031 1.00 48.69 227 GLU A C 1
ATOM 1716 O O . GLU A 1 227 ? 25.494 -26.131 -7.803 1.00 48.69 227 GLU A O 1
ATOM 1721 N N . ARG A 1 228 ? 25.039 -28.289 -8.345 1.00 45.31 228 ARG A N 1
ATOM 1722 C CA . ARG A 1 228 ? 26.370 -28.791 -8.691 1.00 45.31 228 ARG A CA 1
ATOM 1723 C C . ARG A 1 228 ? 26.715 -28.498 -10.142 1.00 45.31 228 ARG A C 1
ATOM 1725 O O . ARG A 1 228 ? 25.781 -28.522 -10.968 1.00 45.31 228 ARG A O 1
#

Organism: NCBI:txid582680

Sequence (228 aa):
MAPGVRELSMPREKAMSIEDLNTFLTQLPKGSARPLPESTWHEQVKGQLTLGERSADRLRNGMGSWAFVGGFVLFMAVWWILNSSRTTAWDPYPFILLNLFLSMLAGLQGAILLIAAKRQDAISAALAQHDFDTNVAARVDIEALLEINRRQLEMIAELQGIARALVPAQTGAGASGADAQDVATEVEAAKDSARAAETQAEARAETQVQAAVRTEAQDGEPDASPER

Foldseek 3Di:
DDDDDDPPPDPPDPPCDVVNVVVVVVVPPPPPPPPDPPDDVVVVLVVPDDPVNVVLVVVVVQCPDPVVVVVVVVVVVVVVVVQVPDPDRPQPPPRPVVVVVVVVVVVVNVVSVVVVVVSVVVVVVVVVVVVVVVVVVVVVVVVVVVVVVVVVVVVVVVVVVVVVVVVVVPCVPDDDPPVVVVVVVVVVVVVVVVVVVVVVVVVVVVVVVVVVVVVVVVVPDPPPDDDD

Radius of gyration: 38.38 Å; chains: 1; bounding box: 105×51×103 Å